Protein AF-A0A8H3ZVQ1-F1 (afdb_monomer_lite)

InterPro domains:
  IPR001763 Rhodanese-like domain [PF00581] (23-131)
  IPR001763 Rhodanese-like domain [PS50206] (26-137)
  IPR001763 Rhodanese-like domain [SM00450] (16-135)
  IPR036873 Rhodanese-like domain superfamily [G3DSA:3.40.250.10] (2-139)
  IPR036873 Rhodanese-like domain superfamily [SSF52821] (5-133)

Foldseek 3Di:
DDDLVNAAADELVVVVVLCVVCVPPPDRLEAEEEQDDPVPPPDDDPRHDYQHLVCNVVCLVVVLVVNQLRQEYEFFYQQQPPSRSVSLVVNVVVLVVVVVVCDDDDDDPCPSRPHDHRYYYYHRGVNSNCVPPVVVVVVVVPPDPPVVVVVVVVVVVVVVVVVVVVVVVVVVVCVVVPDDDDDPPPPPPVVVVVVVCCVVCVVVVVVVD

Organism: NCBI:txid702518

Structure (mmCIF, N/CA/C/O backbone):
data_AF-A0A8H3ZVQ1-F1
#
_entry.id   AF-A0A8H3ZVQ1-F1
#
loop_
_atom_site.group_PDB
_atom_site.id
_atom_site.type_symbol
_atom_site.label_atom_id
_atom_site.label_alt_id
_atom_site.label_comp_id
_atom_site.label_asym_id
_atom_site.label_entity_id
_atom_site.label_seq_id
_atom_site.pdbx_PDB_ins_code
_atom_site.Cartn_x
_atom_site.Cartn_y
_atom_site.Cartn_z
_atom_site.occupancy
_atom_site.B_iso_or_equiv
_atom_site.auth_seq_id
_atom_site.auth_comp_id
_atom_site.auth_asym_id
_atom_site.auth_atom_id
_atom_site.pdbx_PDB_model_num
ATOM 1 N N . MET A 1 1 ? -6.147 14.513 14.895 1.00 61.19 1 MET A N 1
ATOM 2 C CA . MET A 1 1 ? -6.846 14.006 13.692 1.00 61.19 1 MET A CA 1
ATOM 3 C C . MET A 1 1 ? -5.808 13.813 12.597 1.00 61.19 1 MET A C 1
ATOM 5 O O . MET A 1 1 ? -5.044 14.743 12.367 1.00 61.19 1 MET A O 1
ATOM 9 N N . ALA A 1 2 ? -5.706 12.627 11.991 1.00 73.56 2 ALA A N 1
ATOM 10 C CA . ALA A 1 2 ? -4.685 12.358 10.973 1.00 73.56 2 ALA A CA 1
ATOM 11 C C . ALA A 1 2 ? -4.883 13.249 9.730 1.00 73.56 2 ALA A C 1
ATOM 13 O O . ALA A 1 2 ? -5.996 13.363 9.204 1.00 73.56 2 ALA A O 1
ATOM 14 N N . THR A 1 3 ? -3.804 13.877 9.265 1.00 81.94 3 THR A N 1
ATOM 15 C CA . THR A 1 3 ? -3.742 14.681 8.034 1.00 81.94 3 THR A CA 1
ATOM 16 C C . THR A 1 3 ? -2.730 14.080 7.057 1.00 81.94 3 THR A C 1
ATOM 18 O O . THR A 1 3 ? -1.898 13.257 7.443 1.00 81.94 3 THR A O 1
ATOM 21 N N . ILE A 1 4 ? -2.779 14.487 5.782 1.00 79.62 4 ILE A N 1
ATOM 22 C CA . ILE A 1 4 ? -1.901 13.932 4.732 1.00 79.62 4 ILE A CA 1
ATOM 23 C C . ILE A 1 4 ? -0.421 14.103 5.108 1.00 79.62 4 ILE A C 1
ATOM 25 O O . ILE A 1 4 ? 0.366 13.184 4.906 1.00 79.62 4 ILE A O 1
ATOM 29 N N . GLY A 1 5 ? -0.056 15.242 5.707 1.00 79.88 5 GLY A N 1
ATOM 30 C CA . GLY A 1 5 ? 1.321 15.532 6.120 1.00 79.88 5 GLY A CA 1
ATOM 31 C C . GLY A 1 5 ? 1.813 14.718 7.321 1.00 79.88 5 GLY A C 1
ATOM 32 O O . GLY A 1 5 ? 3.015 14.584 7.505 1.00 79.88 5 GLY A O 1
ATOM 33 N N . THR A 1 6 ? 0.906 14.152 8.121 1.00 86.19 6 THR A N 1
ATOM 34 C CA . THR A 1 6 ? 1.260 13.317 9.286 1.00 86.19 6 THR A CA 1
ATOM 35 C C . THR A 1 6 ? 1.356 11.825 8.968 1.00 86.19 6 THR A C 1
ATOM 37 O O . THR A 1 6 ? 1.743 11.042 9.832 1.00 86.19 6 THR A O 1
ATOM 40 N N . LEU A 1 7 ? 0.978 11.409 7.754 1.00 89.25 7 LEU A N 1
ATOM 41 C CA . LEU A 1 7 ? 1.033 10.004 7.363 1.00 89.25 7 LEU A CA 1
ATOM 42 C C . LEU A 1 7 ? 2.480 9.522 7.262 1.00 89.25 7 LEU A C 1
ATOM 44 O O . LEU A 1 7 ? 3.308 10.130 6.582 1.00 89.25 7 LEU A O 1
ATOM 48 N N . GLN A 1 8 ? 2.763 8.383 7.889 1.00 93.56 8 GLN A N 1
ATOM 49 C CA . GLN A 1 8 ? 4.078 7.767 7.800 1.00 93.56 8 GLN A CA 1
ATOM 50 C C . GLN A 1 8 ? 4.302 7.216 6.390 1.00 93.56 8 GLN A C 1
ATOM 52 O O . GLN A 1 8 ? 3.444 6.534 5.824 1.00 93.56 8 GLN A O 1
ATOM 57 N N . ARG A 1 9 ? 5.470 7.505 5.815 1.00 94.62 9 ARG A N 1
ATOM 58 C CA . ARG A 1 9 ? 5.879 6.989 4.504 1.00 94.62 9 ARG A CA 1
ATOM 59 C C . ARG A 1 9 ? 6.951 5.919 4.666 1.00 94.62 9 ARG A C 1
ATOM 61 O O . ARG A 1 9 ? 7.742 5.961 5.607 1.00 94.62 9 ARG A O 1
ATOM 68 N N . ILE A 1 10 ? 6.973 4.962 3.748 1.00 95.50 10 ILE A N 1
ATOM 69 C CA . ILE A 1 10 ? 7.944 3.865 3.717 1.00 95.50 10 ILE A CA 1
ATOM 70 C C . ILE A 1 10 ? 8.620 3.796 2.348 1.00 95.50 10 ILE A C 1
ATOM 72 O O . ILE A 1 10 ? 7.971 4.009 1.327 1.00 95.50 10 ILE A O 1
ATOM 76 N N . THR A 1 11 ? 9.920 3.508 2.317 1.00 95.50 11 THR A N 1
ATOM 77 C CA . THR A 1 11 ? 10.673 3.332 1.069 1.00 95.50 11 THR A CA 1
ATOM 78 C C . THR A 1 11 ? 10.453 1.942 0.472 1.00 95.50 11 THR A C 1
ATOM 80 O O . THR A 1 11 ? 10.115 0.990 1.183 1.00 95.50 11 THR A O 1
ATOM 83 N N . ALA A 1 12 ? 10.681 1.813 -0.838 1.00 93.81 12 ALA A N 1
ATOM 84 C CA . ALA A 1 12 ? 10.594 0.532 -1.538 1.00 93.81 12 ALA A CA 1
ATOM 85 C C . ALA A 1 12 ? 11.542 -0.521 -0.935 1.00 93.81 12 ALA A C 1
ATOM 87 O O . ALA A 1 12 ? 11.127 -1.660 -0.731 1.00 93.81 12 ALA A O 1
ATOM 88 N N . ASP A 1 13 ? 12.760 -0.120 -0.551 1.00 92.88 13 ASP A N 1
ATOM 89 C CA . ASP A 1 13 ? 13.748 -1.022 0.049 1.00 92.88 13 ASP A CA 1
ATOM 90 C C . ASP A 1 13 ? 13.243 -1.649 1.344 1.00 92.88 13 ASP A C 1
ATOM 92 O O . ASP A 1 13 ? 13.241 -2.871 1.497 1.00 92.88 13 ASP A O 1
ATOM 96 N N . LYS A 1 14 ? 12.725 -0.818 2.256 1.00 94.25 14 LYS A N 1
ATOM 97 C CA . LYS A 1 14 ? 12.205 -1.282 3.544 1.00 94.25 14 LYS A CA 1
ATOM 98 C C . LYS A 1 14 ? 10.987 -2.191 3.365 1.00 94.25 14 LYS A C 1
ATOM 100 O O . LYS A 1 14 ? 10.885 -3.199 4.062 1.00 94.25 14 LYS A O 1
ATOM 105 N N . LEU A 1 15 ? 10.099 -1.867 2.420 1.00 94.19 15 LEU A N 1
ATOM 106 C CA . LEU A 1 15 ? 8.960 -2.724 2.084 1.00 94.19 15 LEU A CA 1
ATOM 107 C C . LEU A 1 15 ? 9.424 -4.084 1.540 1.00 94.19 15 LEU A C 1
ATOM 109 O O . LEU A 1 15 ? 8.886 -5.111 1.944 1.00 94.19 15 LEU A O 1
ATOM 113 N N . SER A 1 16 ? 10.436 -4.116 0.671 1.00 93.44 16 SER A N 1
ATOM 114 C CA . SER A 1 16 ? 10.955 -5.374 0.122 1.00 93.44 16 SER A CA 1
ATOM 115 C C . SER A 1 16 ? 11.497 -6.299 1.211 1.00 93.44 16 SER A C 1
ATOM 117 O O . SER A 1 16 ? 11.161 -7.481 1.226 1.00 93.44 16 SER A O 1
ATOM 119 N N . THR A 1 17 ? 12.248 -5.758 2.174 1.00 93.00 17 THR A N 1
ATOM 120 C CA . THR A 1 17 ? 12.806 -6.524 3.292 1.00 93.00 17 THR A CA 1
ATOM 121 C C . THR A 1 17 ? 11.697 -7.137 4.140 1.00 93.00 17 THR A C 1
ATOM 123 O O . THR A 1 17 ? 11.783 -8.307 4.506 1.00 93.00 17 THR A O 1
ATOM 126 N N . MET A 1 18 ? 10.628 -6.379 4.405 1.00 92.12 18 MET A N 1
ATOM 127 C CA . MET A 1 18 ? 9.454 -6.875 5.131 1.00 92.12 18 MET A CA 1
ATOM 128 C C . MET A 1 18 ? 8.746 -8.003 4.372 1.00 92.12 18 MET A C 1
ATOM 130 O O . MET A 1 18 ? 8.450 -9.044 4.952 1.00 92.12 18 MET A O 1
ATOM 134 N N . LEU A 1 19 ? 8.515 -7.825 3.068 1.00 91.81 19 LEU A N 1
ATOM 135 C CA . LEU A 1 19 ? 7.857 -8.837 2.239 1.00 91.81 19 LEU A CA 1
ATOM 136 C C . LEU A 1 19 ? 8.694 -10.113 2.109 1.00 91.81 19 LEU A C 1
ATOM 138 O O . LEU A 1 19 ? 8.137 -11.206 2.132 1.00 91.81 19 LEU A O 1
ATOM 142 N N . LEU A 1 20 ? 10.018 -9.991 1.994 1.00 90.69 20 LEU A N 1
ATOM 143 C CA . LEU A 1 20 ? 10.929 -11.135 1.929 1.00 90.69 20 LEU A CA 1
ATOM 144 C C . LEU A 1 20 ? 10.990 -11.894 3.258 1.00 90.69 20 LEU A C 1
ATOM 146 O O . LEU A 1 20 ? 10.982 -13.123 3.244 1.00 90.69 20 LEU A O 1
ATOM 150 N N . ALA A 1 21 ? 10.999 -11.184 4.389 1.00 89.88 21 ALA A N 1
ATOM 151 C CA . ALA A 1 21 ? 10.998 -11.799 5.715 1.00 89.88 21 ALA A CA 1
ATOM 152 C C . ALA A 1 21 ? 9.732 -12.633 5.970 1.00 89.88 21 ALA A C 1
ATOM 154 O O . ALA A 1 21 ? 9.802 -13.699 6.578 1.00 89.88 21 ALA A O 1
ATOM 155 N N . GLU A 1 22 ? 8.582 -12.181 5.467 1.00 88.25 22 GLU A N 1
ATOM 156 C CA . GLU A 1 22 ? 7.293 -12.856 5.657 1.00 88.25 22 GLU A CA 1
ATOM 157 C C . GLU A 1 22 ? 6.872 -13.734 4.469 1.00 88.25 22 GLU A C 1
ATOM 159 O O . GLU A 1 22 ? 5.790 -14.316 4.481 1.00 88.25 22 GLU A O 1
ATOM 164 N N . GLN A 1 23 ? 7.722 -13.889 3.450 1.00 84.62 23 GLN A N 1
ATOM 165 C CA . GLN A 1 23 ? 7.376 -14.605 2.217 1.00 84.62 23 GLN A CA 1
ATOM 166 C C . GLN A 1 23 ? 7.026 -16.085 2.451 1.00 84.62 23 GLN A C 1
ATOM 168 O O . GLN A 1 23 ? 6.266 -16.654 1.664 1.00 84.62 23 GLN A O 1
ATOM 173 N N . ALA A 1 24 ? 7.590 -16.696 3.497 1.00 83.56 24 ALA A N 1
ATOM 174 C CA . ALA A 1 24 ? 7.350 -18.087 3.888 1.00 83.56 24 ALA A CA 1
ATOM 175 C C . ALA A 1 24 ? 6.274 -18.243 4.980 1.00 83.56 24 ALA A C 1
ATOM 177 O O . ALA A 1 24 ? 5.924 -19.367 5.337 1.00 83.56 24 ALA A O 1
ATOM 178 N N . ALA A 1 25 ? 5.754 -17.142 5.531 1.00 84.81 25 ALA A N 1
ATOM 179 C CA . ALA A 1 25 ? 4.740 -17.195 6.574 1.00 84.81 25 ALA A CA 1
ATOM 180 C C . ALA A 1 25 ? 3.370 -17.545 5.975 1.00 84.81 25 ALA A C 1
ATOM 182 O O . ALA A 1 25 ? 2.948 -16.958 4.982 1.00 84.81 25 ALA A O 1
ATOM 183 N N . ALA A 1 26 ? 2.644 -18.469 6.613 1.00 80.19 26 ALA A N 1
ATOM 184 C CA . ALA A 1 26 ? 1.287 -18.829 6.192 1.00 80.19 26 ALA A CA 1
ATOM 185 C C . ALA A 1 26 ? 0.305 -17.649 6.325 1.00 80.19 26 ALA A C 1
ATOM 187 O O . ALA A 1 26 ? -0.568 -17.466 5.483 1.00 80.19 26 ALA A O 1
ATOM 188 N N . ASN A 1 27 ? 0.488 -16.824 7.362 1.00 82.69 27 ASN A N 1
ATOM 189 C CA . ASN A 1 27 ? -0.304 -15.626 7.625 1.00 82.69 27 ASN A CA 1
ATOM 190 C C . ASN A 1 27 ? 0.636 -14.420 7.773 1.00 82.69 27 ASN A C 1
ATOM 192 O O . ASN A 1 27 ? 1.130 -14.183 8.877 1.00 82.69 27 ASN A O 1
ATOM 196 N N . PRO A 1 28 ? 0.909 -13.658 6.696 1.00 87.25 28 PRO A N 1
ATOM 197 C CA . PRO A 1 28 ? 1.778 -12.490 6.782 1.00 87.25 28 PRO A CA 1
ATOM 198 C C . PRO A 1 28 ? 1.130 -11.419 7.662 1.00 87.25 28 PRO A C 1
ATOM 200 O O . PRO A 1 28 ? -0.084 -11.1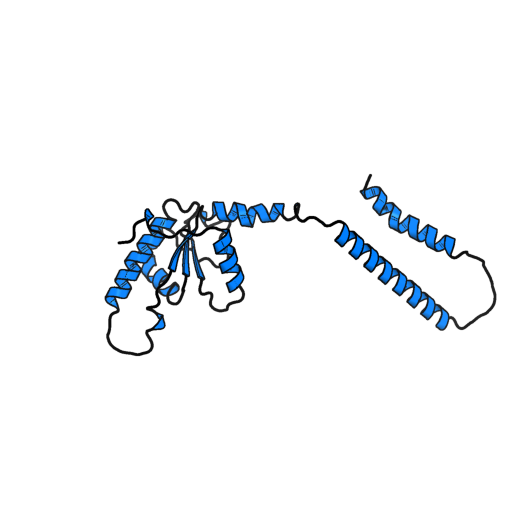89 7.586 1.00 87.25 28 PRO A O 1
ATOM 203 N N . SER A 1 29 ? 1.932 -10.773 8.501 1.00 91.06 29 SER A N 1
ATOM 204 C CA . SER A 1 29 ? 1.497 -9.671 9.360 1.00 91.06 29 SER A CA 1
ATOM 205 C C . SER A 1 29 ? 1.435 -8.348 8.591 1.00 91.06 29 SER A C 1
ATOM 207 O O . SER A 1 29 ? 0.697 -7.437 8.981 1.00 91.06 29 SER A O 1
ATOM 209 N N . VAL A 1 30 ? 2.154 -8.277 7.469 1.00 93.31 30 VAL A N 1
ATOM 210 C CA . VAL A 1 30 ? 2.210 -7.149 6.544 1.00 93.31 30 VAL A CA 1
ATOM 211 C C . VAL A 1 30 ? 1.198 -7.333 5.411 1.00 93.31 30 VAL A C 1
ATOM 213 O O . VAL A 1 30 ? 1.138 -8.377 4.760 1.00 93.31 30 VAL A O 1
ATOM 216 N N . ALA A 1 31 ? 0.407 -6.296 5.145 1.00 94.88 31 ALA A N 1
ATOM 217 C CA . ALA A 1 31 ? -0.527 -6.235 4.028 1.00 94.88 31 ALA A CA 1
ATOM 218 C C . ALA A 1 31 ? -0.256 -5.002 3.161 1.00 94.88 31 ALA A C 1
ATOM 220 O O . ALA A 1 31 ? -0.105 -3.890 3.665 1.00 94.88 31 ALA A O 1
ATOM 221 N N . VAL A 1 32 ? -0.227 -5.198 1.844 1.00 96.19 32 VAL A N 1
ATOM 222 C CA . VAL A 1 32 ? -0.052 -4.123 0.861 1.00 96.19 32 VAL A CA 1
ATOM 223 C C . VAL A 1 32 ? -1.371 -3.908 0.130 1.00 96.19 32 VAL A C 1
ATOM 225 O O . VAL A 1 32 ? -1.936 -4.859 -0.407 1.00 96.19 32 VAL A O 1
ATOM 228 N N . VAL A 1 33 ? -1.854 -2.670 0.101 1.00 96.56 33 VAL A N 1
ATOM 229 C CA . VAL A 1 33 ? -3.096 -2.259 -0.556 1.00 96.56 33 VAL A CA 1
ATOM 230 C C . VAL A 1 33 ? -2.761 -1.372 -1.750 1.00 96.56 33 VAL A C 1
ATOM 232 O O . VAL A 1 33 ? -2.216 -0.274 -1.598 1.00 96.56 33 VAL A O 1
ATOM 235 N N . ASP A 1 34 ? -3.103 -1.854 -2.939 1.00 96.56 34 ASP A N 1
ATOM 236 C CA . ASP A 1 34 ? -2.930 -1.141 -4.200 1.00 96.56 34 ASP A CA 1
ATOM 237 C C . ASP A 1 34 ? -4.245 -0.460 -4.581 1.00 96.56 34 ASP A C 1
ATOM 239 O O . ASP A 1 34 ? -5.223 -1.141 -4.882 1.00 96.56 34 ASP A O 1
ATOM 243 N N . VAL A 1 35 ? -4.280 0.874 -4.572 1.00 96.19 35 VAL A N 1
ATOM 244 C CA . VAL A 1 35 ? -5.499 1.643 -4.883 1.00 96.19 35 VAL A CA 1
ATOM 245 C C . VAL A 1 35 ? -5.576 2.144 -6.324 1.00 96.19 35 VAL A C 1
ATOM 247 O O . VAL A 1 35 ? -6.305 3.092 -6.627 1.00 96.19 35 VAL A O 1
ATOM 250 N N . ARG A 1 36 ? -4.786 1.549 -7.221 1.00 95.31 36 ARG A N 1
ATOM 251 C CA . ARG A 1 36 ? -4.877 1.796 -8.663 1.00 95.31 36 ARG A CA 1
ATOM 252 C C . ARG A 1 36 ? -6.160 1.217 -9.249 1.00 95.31 36 ARG A C 1
ATOM 254 O O . ARG A 1 36 ? -6.691 0.222 -8.760 1.00 95.31 36 ARG A O 1
ATOM 261 N N . ASP A 1 37 ? -6.629 1.872 -10.301 1.00 92.38 37 ASP A N 1
ATOM 262 C CA . ASP A 1 37 ? -7.830 1.499 -11.036 1.00 92.38 37 ASP A CA 1
ATOM 263 C C . ASP A 1 37 ? -7.400 0.670 -12.258 1.00 92.38 37 ASP A C 1
ATOM 265 O O . ASP A 1 37 ? -6.825 -0.408 -12.107 1.00 92.38 37 ASP A O 1
ATOM 269 N N . ASP A 1 38 ? -7.598 1.190 -13.469 1.00 91.06 38 ASP A N 1
ATOM 270 C CA . ASP A 1 38 ? -7.221 0.518 -14.720 1.00 91.06 38 ASP A CA 1
ATOM 271 C C . ASP A 1 38 ? -5.688 0.368 -14.851 1.00 91.06 38 ASP A C 1
ATOM 273 O O . ASP A 1 38 ? -5.185 -0.564 -15.478 1.00 91.06 38 ASP A O 1
ATOM 277 N N . ASP A 1 39 ? -4.936 1.241 -14.169 1.00 88.50 39 ASP A N 1
ATOM 278 C CA . ASP A 1 39 ? -3.473 1.253 -14.100 1.00 88.50 39 ASP A CA 1
ATOM 279 C C . ASP A 1 39 ? -2.872 0.141 -13.224 1.00 88.50 39 ASP A C 1
ATOM 281 O O . ASP A 1 39 ? -1.656 0.094 -13.043 1.00 88.50 39 ASP A O 1
ATOM 285 N N . TYR A 1 40 ? -3.693 -0.756 -12.674 1.00 91.06 40 TYR A N 1
ATOM 286 C CA . TYR A 1 40 ? -3.249 -1.975 -11.992 1.00 91.06 40 TYR A CA 1
ATOM 287 C C . TYR A 1 40 ? -2.768 -3.069 -12.961 1.00 91.06 40 TYR A C 1
ATOM 289 O O . TYR A 1 40 ? -1.906 -3.888 -12.622 1.00 91.06 40 TYR A O 1
ATOM 297 N N . ILE A 1 41 ? -3.323 -3.093 -14.175 1.00 89.19 41 ILE A N 1
ATOM 298 C CA . ILE A 1 41 ? -2.975 -4.072 -15.208 1.00 89.19 41 ILE A CA 1
ATOM 299 C C . ILE A 1 41 ? -1.563 -3.764 -15.731 1.00 89.19 41 ILE A C 1
ATOM 301 O O . ILE A 1 41 ? -1.208 -2.612 -15.957 1.00 89.19 41 ILE A O 1
ATOM 305 N N . GLY A 1 42 ? -0.743 -4.802 -15.922 1.00 86.69 42 GLY A N 1
ATOM 306 C CA . GLY A 1 42 ? 0.646 -4.663 -16.391 1.00 86.69 42 GLY A CA 1
ATOM 307 C C . GLY A 1 42 ? 1.710 -4.808 -15.300 1.00 86.69 42 GLY A C 1
ATOM 308 O O . GLY A 1 42 ? 2.902 -4.785 -15.591 1.00 86.69 42 GLY A O 1
ATOM 309 N N . GLY A 1 43 ? 1.300 -5.016 -14.049 1.00 89.88 43 GLY A N 1
ATOM 310 C CA . GLY A 1 43 ? 2.199 -5.397 -12.965 1.00 89.88 43 GLY A CA 1
ATOM 311 C C . GLY A 1 43 ? 1.750 -4.840 -11.624 1.00 89.88 43 GLY A C 1
ATOM 312 O O . GLY A 1 43 ? 1.205 -3.739 -11.530 1.00 89.88 43 GLY A O 1
ATOM 313 N N . HIS A 1 44 ? 2.012 -5.598 -10.567 1.00 93.25 44 HIS A N 1
ATOM 314 C CA . HIS A 1 44 ? 1.697 -5.212 -9.198 1.00 93.25 44 HIS A CA 1
ATOM 315 C C . HIS A 1 44 ? 2.658 -5.876 -8.210 1.00 93.25 44 HIS A C 1
ATOM 317 O O . HIS A 1 44 ? 3.397 -6.802 -8.553 1.00 93.25 44 HIS A O 1
ATOM 323 N N . ILE A 1 45 ? 2.666 -5.374 -6.977 1.00 93.25 45 ILE A N 1
ATOM 324 C CA . ILE A 1 45 ? 3.461 -5.950 -5.892 1.00 93.25 45 ILE A CA 1
ATOM 325 C C . ILE A 1 45 ? 2.870 -7.319 -5.537 1.00 93.25 45 ILE A C 1
ATOM 327 O O . ILE A 1 45 ? 1.660 -7.465 -5.377 1.00 93.25 45 ILE A O 1
ATOM 331 N N . LYS A 1 46 ? 3.722 -8.340 -5.431 1.00 90.44 46 LYS A N 1
ATOM 332 C CA . LYS A 1 46 ? 3.283 -9.715 -5.171 1.00 90.44 46 LYS A CA 1
ATOM 333 C C . LYS A 1 46 ? 2.504 -9.795 -3.853 1.00 90.44 46 LYS A C 1
ATOM 335 O O . LYS A 1 46 ? 2.995 -9.352 -2.820 1.00 90.44 46 LYS A O 1
ATOM 340 N N . GLY A 1 47 ? 1.317 -10.401 -3.897 1.00 89.19 47 GLY A N 1
ATOM 341 C CA . GLY A 1 47 ? 0.466 -10.581 -2.717 1.00 89.19 47 GLY A CA 1
ATOM 342 C C . GLY A 1 47 ? -0.259 -9.315 -2.253 1.00 89.19 47 GLY A C 1
ATOM 343 O O . GLY A 1 47 ? -0.791 -9.308 -1.145 1.00 89.19 47 GLY A O 1
ATOM 344 N N . CYS A 1 48 ? -0.289 -8.249 -3.063 1.00 93.62 48 CYS A N 1
ATOM 345 C CA . CYS A 1 48 ? -1.080 -7.068 -2.739 1.00 93.62 48 CYS A CA 1
ATOM 346 C C . CYS A 1 48 ? -2.587 -7.322 -2.896 1.00 93.62 48 CYS A C 1
ATOM 348 O O . CYS A 1 48 ? -3.035 -8.148 -3.693 1.00 93.62 48 CYS A O 1
ATOM 350 N N . ILE A 1 49 ? -3.375 -6.569 -2.135 1.00 94.62 49 ILE A N 1
ATOM 351 C CA . ILE A 1 49 ? -4.826 -6.494 -2.262 1.00 94.62 49 ILE A CA 1
ATOM 352 C C . ILE A 1 49 ? -5.130 -5.303 -3.167 1.00 94.62 49 ILE A C 1
ATOM 354 O O . ILE A 1 49 ? -4.815 -4.166 -2.816 1.00 94.62 49 ILE A O 1
ATOM 358 N N . ASN A 1 50 ? -5.737 -5.550 -4.326 1.00 95.25 50 ASN A N 1
ATOM 359 C CA . ASN A 1 50 ? -6.203 -4.472 -5.192 1.00 95.25 50 ASN A CA 1
ATOM 360 C C . ASN A 1 50 ? -7.530 -3.902 -4.670 1.00 95.25 50 ASN A C 1
ATOM 362 O O . ASN A 1 50 ? -8.473 -4.651 -4.411 1.00 95.25 50 ASN A O 1
ATOM 366 N N . MET A 1 51 ? -7.575 -2.580 -4.513 1.00 95.06 51 MET A N 1
ATOM 367 C CA . MET A 1 51 ? -8.708 -1.838 -3.978 1.00 95.06 51 MET A CA 1
ATOM 368 C C . MET A 1 51 ? -8.905 -0.509 -4.727 1.00 95.06 51 MET A C 1
ATOM 370 O O . MET A 1 51 ? -8.480 0.539 -4.236 1.00 95.06 51 MET A O 1
ATOM 374 N N . PRO A 1 52 ? -9.531 -0.528 -5.918 1.00 94.31 52 PRO A N 1
ATOM 375 C CA . PRO A 1 52 ? -9.568 0.617 -6.824 1.00 94.31 52 PRO A CA 1
ATOM 376 C C . PRO A 1 52 ? -10.145 1.870 -6.173 1.00 94.31 52 PRO A C 1
ATOM 378 O O . PRO A 1 52 ? -11.155 1.812 -5.470 1.00 94.31 52 PRO A O 1
ATOM 381 N N . SER A 1 53 ? -9.530 3.023 -6.435 1.00 91.69 53 SER A N 1
ATOM 382 C CA . SER A 1 53 ? -9.929 4.289 -5.818 1.00 91.69 53 SER A CA 1
ATOM 383 C C . SER A 1 53 ? -11.383 4.678 -6.112 1.00 91.69 53 SER A C 1
ATOM 385 O O . SER A 1 53 ? -12.043 5.237 -5.235 1.00 91.69 53 SER A O 1
ATOM 387 N N . ARG A 1 54 ? -11.911 4.322 -7.296 1.00 92.25 54 ARG A N 1
ATOM 388 C CA . ARG A 1 54 ? -13.305 4.601 -7.698 1.00 92.25 54 ARG A CA 1
ATOM 389 C C . ARG A 1 54 ? -14.348 3.893 -6.828 1.00 92.25 54 ARG A C 1
ATOM 391 O O . ARG A 1 54 ? -15.425 4.434 -6.613 1.00 92.25 54 ARG A O 1
ATOM 398 N N . SER A 1 55 ? -14.043 2.694 -6.338 1.00 92.25 55 SER A N 1
ATOM 399 C CA . SER A 1 55 ? -14.954 1.861 -5.537 1.00 92.25 55 SER A CA 1
ATOM 400 C C . SER A 1 55 ? -14.511 1.715 -4.079 1.00 92.25 55 SER A C 1
ATOM 402 O O . SER A 1 55 ? -15.187 1.054 -3.290 1.00 92.25 55 SER A O 1
ATOM 404 N N . LEU A 1 56 ? -13.404 2.360 -3.702 1.00 92.56 56 LEU A N 1
ATOM 405 C CA . LEU A 1 56 ? -12.804 2.282 -2.375 1.00 92.56 56 LEU A CA 1
ATOM 406 C C . LEU A 1 56 ? -13.793 2.642 -1.261 1.00 92.56 56 LEU A C 1
ATOM 408 O O . LEU A 1 56 ? -13.794 1.985 -0.230 1.00 92.56 56 LEU A O 1
ATOM 412 N N . GLU A 1 57 ? -14.637 3.651 -1.475 1.00 90.38 57 GLU A N 1
ATOM 413 C CA . GLU A 1 57 ? -15.606 4.121 -0.478 1.00 90.38 57 GLU A CA 1
ATOM 414 C C . GLU A 1 57 ? -16.666 3.065 -0.154 1.00 90.38 57 GLU A C 1
ATOM 416 O O . GLU A 1 57 ? -16.841 2.690 0.999 1.00 90.38 57 GLU A O 1
ATOM 421 N N . ALA A 1 58 ? -17.309 2.503 -1.179 1.00 91.94 58 ALA A N 1
ATOM 422 C CA . ALA A 1 58 ? -18.324 1.469 -0.989 1.00 91.94 58 ALA A CA 1
ATOM 423 C C . ALA A 1 58 ? -17.744 0.182 -0.382 1.00 91.94 58 ALA A C 1
ATOM 425 O O . ALA A 1 58 ? -18.435 -0.571 0.303 1.00 91.94 58 ALA A O 1
ATOM 426 N N . MET A 1 59 ? -16.470 -0.092 -0.650 1.00 91.81 59 MET A N 1
ATOM 427 C CA . MET A 1 59 ? -15.839 -1.341 -0.263 1.00 91.81 59 MET A CA 1
ATOM 428 C C . MET A 1 59 ? -14.936 -1.231 0.978 1.00 91.81 59 MET A C 1
ATOM 430 O O . MET A 1 59 ? -14.385 -2.245 1.417 1.00 91.81 59 MET A O 1
ATOM 434 N N . MET A 1 60 ? -14.798 -0.049 1.582 1.00 92.56 60 MET A N 1
ATOM 435 C CA . MET A 1 60 ? -13.963 0.155 2.768 1.00 92.56 60 MET A CA 1
ATOM 436 C C . MET A 1 60 ? -14.342 -0.755 3.951 1.00 92.56 60 MET A C 1
ATOM 438 O O . MET A 1 60 ? -13.429 -1.333 4.549 1.00 92.56 60 MET A O 1
ATOM 442 N N . PRO A 1 61 ? -15.632 -1.031 4.245 1.00 92.00 61 PRO A N 1
ATOM 443 C CA . PRO A 1 61 ? -15.990 -1.985 5.299 1.00 92.00 61 PRO A CA 1
ATOM 444 C C . PRO A 1 61 ? -15.434 -3.393 5.042 1.00 92.00 61 PRO A C 1
ATOM 446 O O . PRO A 1 61 ? -15.026 -4.099 5.965 1.00 92.00 61 PRO A O 1
ATOM 449 N N . THR A 1 62 ? -15.366 -3.803 3.772 1.00 92.69 62 THR A N 1
ATOM 450 C CA . THR A 1 62 ? -14.763 -5.083 3.374 1.00 92.69 62 THR A CA 1
ATOM 451 C C . THR A 1 62 ? -13.248 -5.049 3.541 1.00 92.69 62 THR A C 1
ATOM 453 O O . THR A 1 62 ? -12.660 -6.033 3.991 1.00 92.69 62 THR A O 1
ATOM 456 N N . LEU A 1 63 ? -12.611 -3.921 3.212 1.00 93.19 63 LEU A N 1
ATOM 457 C CA . LEU A 1 63 ? -11.174 -3.737 3.394 1.00 93.19 63 LEU A CA 1
ATOM 458 C C . LEU A 1 63 ? -10.785 -3.837 4.875 1.00 93.19 63 LEU A C 1
ATOM 460 O O . LEU A 1 63 ? -9.860 -4.576 5.198 1.00 93.19 63 LEU A O 1
ATOM 464 N N . ILE A 1 64 ? -11.524 -3.178 5.771 1.00 92.69 64 ILE A N 1
ATOM 465 C CA . ILE A 1 64 ? -11.290 -3.227 7.224 1.00 92.69 64 ILE A CA 1
ATOM 466 C C . ILE A 1 64 ? -11.353 -4.668 7.739 1.00 92.69 64 ILE A C 1
ATOM 468 O O . ILE A 1 64 ? -10.436 -5.109 8.423 1.00 92.69 64 ILE A O 1
ATOM 472 N N . ARG A 1 65 ? -12.374 -5.437 7.341 1.00 90.56 65 ARG A N 1
ATOM 473 C CA . ARG A 1 65 ? -12.508 -6.853 7.731 1.00 90.56 65 ARG A CA 1
ATOM 474 C C . ARG A 1 65 ? -11.377 -7.733 7.200 1.00 90.56 65 ARG A C 1
ATOM 476 O O . ARG A 1 65 ? -10.927 -8.637 7.887 1.00 90.56 65 ARG A O 1
ATOM 483 N N . ARG A 1 66 ? -10.903 -7.489 5.975 1.00 91.19 66 ARG A N 1
ATOM 484 C CA . ARG A 1 66 ? -9.777 -8.246 5.392 1.00 91.19 66 ARG A CA 1
ATOM 485 C C . ARG A 1 66 ? -8.441 -7.924 6.052 1.00 91.19 66 ARG A C 1
ATOM 487 O O . ARG A 1 66 ? -7.549 -8.768 6.066 1.00 91.19 66 ARG A O 1
ATOM 494 N N . LEU A 1 67 ? -8.291 -6.694 6.529 1.00 91.44 67 LEU A N 1
ATOM 495 C CA . LEU A 1 67 ? -7.095 -6.230 7.219 1.00 91.44 67 LEU A CA 1
ATOM 496 C C . LEU A 1 67 ? -7.145 -6.510 8.724 1.00 91.44 67 LEU A C 1
ATOM 498 O O . LEU A 1 67 ? -6.151 -6.274 9.405 1.00 91.44 67 LEU A O 1
ATOM 502 N N . GLU A 1 68 ? -8.254 -7.031 9.247 1.00 86.88 68 GLU A N 1
ATOM 503 C CA . GLU A 1 68 ? -8.391 -7.429 10.646 1.00 86.88 68 GLU A CA 1
ATOM 504 C C . GLU A 1 68 ? -7.326 -8.490 10.992 1.00 86.88 68 GLU A C 1
ATOM 506 O O . GLU A 1 68 ? -7.137 -9.472 10.274 1.00 86.88 68 GLU A O 1
ATOM 511 N N . GLY A 1 69 ? -6.544 -8.242 12.048 1.00 85.56 69 GLY A N 1
ATOM 512 C CA . GLY A 1 69 ? -5.424 -9.102 12.459 1.00 85.56 69 GLY A CA 1
ATOM 513 C C . GLY A 1 69 ? -4.081 -8.843 11.759 1.00 85.56 69 GLY A C 1
ATOM 514 O O . GLY A 1 69 ? -3.077 -9.453 12.128 1.00 85.56 69 GLY A O 1
ATOM 515 N N . LYS A 1 70 ? -4.006 -7.926 10.785 1.00 91.19 70 LYS A N 1
ATOM 516 C CA . LYS A 1 70 ? -2.726 -7.484 10.199 1.00 91.19 70 LYS A CA 1
ATOM 517 C C . LYS A 1 70 ? -2.072 -6.435 11.091 1.00 91.19 70 LYS A C 1
ATOM 519 O O . LYS A 1 70 ? -2.749 -5.524 11.557 1.00 91.19 70 LYS A O 1
ATOM 524 N N . LYS A 1 71 ? -0.760 -6.534 11.306 1.00 92.38 71 LYS A N 1
ATOM 525 C CA . LYS A 1 71 ? -0.009 -5.568 12.121 1.00 92.38 71 LYS A CA 1
ATOM 526 C C . LYS A 1 71 ? 0.340 -4.317 11.325 1.00 92.38 71 LYS A C 1
ATOM 528 O O . LYS A 1 71 ? 0.252 -3.208 11.843 1.00 92.38 71 LYS A O 1
ATOM 533 N N . THR A 1 72 ? 0.719 -4.492 10.063 1.00 93.62 72 THR A N 1
ATOM 534 C CA . THR A 1 72 ? 1.206 -3.398 9.223 1.00 93.62 72 THR A CA 1
ATOM 535 C C . THR A 1 72 ? 0.431 -3.347 7.916 1.00 93.62 72 THR A C 1
ATOM 537 O O . THR A 1 72 ? 0.342 -4.343 7.201 1.00 93.62 72 THR A O 1
ATOM 540 N N . VAL A 1 73 ? -0.108 -2.175 7.584 1.00 95.38 73 VAL A N 1
ATOM 541 C CA . VAL A 1 73 ? -0.869 -1.928 6.355 1.00 95.38 73 VAL A CA 1
ATOM 542 C C . VAL A 1 73 ? -0.173 -0.837 5.551 1.00 95.38 73 VAL A C 1
ATOM 544 O O . VAL A 1 73 ? -0.004 0.284 6.025 1.00 95.38 73 VAL A O 1
ATOM 547 N N . ILE A 1 74 ? 0.223 -1.146 4.320 1.00 96.56 74 ILE A N 1
ATOM 548 C CA . ILE A 1 74 ? 0.882 -0.201 3.419 1.00 96.56 74 ILE A CA 1
ATOM 549 C C . ILE A 1 74 ? -0.038 0.115 2.246 1.00 96.56 74 ILE A C 1
ATOM 551 O O . ILE A 1 74 ? -0.382 -0.774 1.476 1.00 96.56 74 ILE A O 1
ATOM 555 N N . PHE A 1 75 ? -0.381 1.386 2.063 1.00 96.88 75 PHE A N 1
ATOM 556 C CA . PHE A 1 75 ? -1.151 1.866 0.918 1.00 96.88 75 PHE A CA 1
ATOM 557 C C . PHE A 1 75 ? -0.235 2.416 -0.173 1.00 96.88 75 PHE A C 1
ATOM 559 O O . PHE A 1 75 ? 0.737 3.123 0.108 1.00 96.88 75 PHE A O 1
ATOM 566 N N . HIS A 1 76 ? -0.569 2.165 -1.435 1.00 96.56 76 HIS A N 1
ATOM 567 C CA . HIS A 1 76 ? 0.118 2.787 -2.562 1.00 96.56 76 HIS A CA 1
ATOM 568 C C . HIS A 1 76 ? -0.805 3.002 -3.760 1.00 96.56 76 HIS A C 1
ATOM 570 O O . HIS A 1 76 ? -1.842 2.360 -3.888 1.00 96.56 76 HIS A O 1
ATOM 576 N N . CYS A 1 77 ? -0.416 3.908 -4.658 1.00 94.75 77 CYS A N 1
ATOM 577 C CA . CYS A 1 77 ? -1.001 3.986 -5.999 1.00 94.75 77 CYS A CA 1
ATOM 578 C C . CYS A 1 77 ? 0.109 3.933 -7.062 1.00 94.75 77 CYS A C 1
ATOM 580 O O . CYS A 1 77 ? 1.148 3.318 -6.821 1.00 94.75 77 CYS A O 1
ATOM 582 N N . ALA A 1 78 ? -0.074 4.571 -8.222 1.00 92.75 78 ALA A N 1
ATOM 583 C CA . ALA A 1 78 ? 0.978 4.673 -9.236 1.00 92.75 78 ALA A CA 1
ATOM 584 C C . ALA A 1 78 ? 2.194 5.472 -8.735 1.00 92.75 78 ALA A C 1
ATOM 586 O O . ALA A 1 78 ? 3.308 4.966 -8.759 1.00 92.75 78 ALA A O 1
ATOM 587 N N . LEU A 1 79 ? 1.963 6.685 -8.217 1.00 91.81 79 LEU A N 1
ATOM 588 C CA . LEU A 1 79 ? 3.012 7.591 -7.713 1.00 91.81 79 LEU A CA 1
ATOM 589 C C . LEU A 1 79 ? 2.883 7.906 -6.211 1.00 91.81 79 LEU A C 1
ATOM 591 O O . LEU A 1 79 ? 3.715 8.606 -5.644 1.00 91.81 79 LEU A O 1
ATOM 595 N N . SER A 1 80 ? 1.811 7.441 -5.562 1.00 91.75 80 SER A N 1
ATOM 596 C CA . SER A 1 80 ? 1.480 7.711 -4.150 1.00 91.75 80 SER A CA 1
ATOM 597 C C . SER A 1 80 ? 1.451 9.198 -3.752 1.00 91.75 80 SER A C 1
ATOM 599 O O . SER A 1 80 ? 1.827 9.561 -2.634 1.00 91.75 80 SER A O 1
ATOM 601 N N . GLN A 1 81 ? 0.975 10.063 -4.657 1.00 88.62 81 GLN A N 1
ATOM 602 C CA . GLN A 1 81 ? 0.862 11.514 -4.428 1.00 88.62 81 GLN A CA 1
ATOM 603 C C . GLN A 1 81 ? -0.531 11.946 -3.942 1.00 88.62 81 GLN A C 1
ATOM 605 O O . G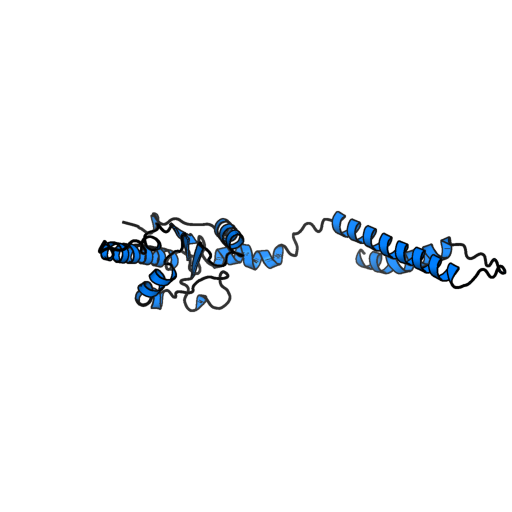LN A 1 81 ? -0.637 12.747 -3.022 1.00 88.62 81 GLN A O 1
ATOM 610 N N . GLN A 1 82 ? -1.601 11.393 -4.527 1.00 90.06 82 GLN A N 1
ATOM 611 C CA . GLN A 1 82 ? -2.987 11.777 -4.209 1.00 90.06 82 GLN A CA 1
ATOM 612 C C . GLN A 1 82 ? -3.837 10.583 -3.756 1.00 90.06 82 GLN A C 1
ATOM 614 O O . GLN A 1 82 ? -4.235 10.515 -2.594 1.00 90.06 82 GLN A O 1
ATOM 619 N N . ARG A 1 83 ? -4.069 9.607 -4.651 1.00 92.94 83 ARG A N 1
ATOM 620 C CA . ARG A 1 83 ? -4.934 8.438 -4.381 1.00 92.94 83 ARG A CA 1
ATOM 621 C C . ARG A 1 83 ? -4.464 7.619 -3.167 1.00 92.94 83 ARG A C 1
ATOM 623 O O . ARG A 1 83 ? -5.270 7.326 -2.294 1.00 92.94 83 ARG A O 1
ATOM 630 N N . GLY A 1 84 ? -3.162 7.326 -3.069 1.00 92.50 84 GLY A N 1
ATOM 631 C CA . GLY A 1 84 ? -2.580 6.551 -1.960 1.00 92.50 84 GLY A CA 1
ATOM 632 C C . GLY A 1 84 ? -2.762 7.203 -0.577 1.00 92.50 84 GLY A C 1
ATOM 633 O O . GLY A 1 84 ? -3.389 6.595 0.289 1.00 92.50 84 GLY A O 1
ATOM 634 N N . PRO A 1 85 ? -2.283 8.446 -0.357 1.00 93.88 85 PRO A N 1
ATOM 635 C CA . PRO A 1 85 ? -2.474 9.138 0.920 1.00 93.88 85 PRO A CA 1
ATOM 636 C C . PRO A 1 85 ? -3.946 9.359 1.289 1.00 93.88 85 PRO A C 1
ATOM 638 O O . PRO A 1 85 ? -4.318 9.220 2.452 1.00 93.88 85 PRO A O 1
ATOM 641 N N . SER A 1 86 ? -4.799 9.668 0.305 1.00 93.38 86 SER A N 1
ATOM 642 C CA . SER A 1 86 ? -6.240 9.835 0.530 1.00 93.38 86 SER A CA 1
ATOM 643 C C . SER A 1 86 ? -6.890 8.533 1.008 1.00 93.38 86 SER A C 1
ATOM 645 O O . SER A 1 86 ? -7.640 8.543 1.984 1.00 93.38 86 SER A O 1
ATOM 647 N N . ALA A 1 87 ? -6.539 7.400 0.391 1.00 94.62 87 ALA A N 1
ATOM 648 C CA . ALA A 1 87 ? -7.017 6.085 0.802 1.00 94.62 87 ALA A CA 1
ATOM 649 C C . ALA A 1 87 ? -6.583 5.719 2.227 1.00 94.62 87 ALA A C 1
ATOM 651 O O . ALA A 1 87 ? -7.419 5.306 3.028 1.00 94.62 87 ALA A O 1
ATOM 652 N N . ALA A 1 88 ? -5.310 5.941 2.569 1.00 94.69 88 ALA A N 1
ATOM 653 C CA . ALA A 1 88 ? -4.792 5.681 3.911 1.00 94.69 88 ALA A CA 1
ATOM 654 C C . ALA A 1 88 ? -5.516 6.513 4.984 1.00 94.69 88 ALA A C 1
ATOM 656 O O . ALA A 1 88 ? -5.876 5.994 6.039 1.00 94.69 88 ALA A O 1
ATOM 657 N N . LEU A 1 89 ? -5.785 7.796 4.713 1.00 93.56 89 LEU A N 1
ATOM 658 C CA . LEU A 1 89 ? -6.550 8.638 5.637 1.00 93.56 89 LEU A CA 1
ATOM 659 C C . LEU A 1 89 ? -7.992 8.175 5.808 1.00 93.56 89 LEU A C 1
ATOM 661 O O . LEU A 1 89 ? -8.499 8.190 6.928 1.00 93.56 89 LEU A O 1
ATOM 665 N N . ARG A 1 90 ? -8.664 7.811 4.711 1.00 92.75 90 ARG A N 1
ATOM 666 C CA . ARG A 1 90 ? -10.037 7.297 4.770 1.00 92.75 90 ARG A CA 1
ATOM 667 C C . ARG A 1 90 ? -10.090 6.016 5.596 1.00 92.75 90 ARG A C 1
ATOM 669 O O . ARG A 1 90 ? -10.887 5.942 6.522 1.00 92.75 90 ARG A O 1
ATOM 676 N N . TYR A 1 91 ? -9.166 5.091 5.341 1.00 93.69 91 TYR A N 1
ATOM 677 C CA . TYR A 1 91 ? -9.033 3.861 6.115 1.00 93.69 91 TYR A CA 1
ATOM 678 C C . TYR A 1 91 ? -8.879 4.133 7.615 1.00 93.69 91 TYR A C 1
ATOM 680 O O . TYR A 1 91 ? -9.609 3.559 8.414 1.00 93.69 91 TYR A O 1
ATOM 688 N N . LEU A 1 92 ? -7.979 5.044 8.003 1.00 92.25 92 LEU A N 1
ATOM 689 C CA . LEU A 1 92 ? -7.791 5.413 9.409 1.00 92.25 92 LEU A CA 1
ATOM 690 C C . LEU A 1 92 ? -9.082 5.954 10.038 1.00 92.25 92 LEU A C 1
ATOM 692 O O . LEU A 1 92 ? -9.461 5.514 11.117 1.00 92.25 92 LEU A O 1
ATOM 696 N N . ARG A 1 93 ? -9.786 6.863 9.352 1.00 91.38 93 ARG A N 1
ATOM 697 C CA . ARG A 1 93 ? -11.034 7.458 9.859 1.00 91.38 93 ARG A CA 1
ATOM 698 C C . ARG A 1 93 ? -12.133 6.423 10.052 1.00 91.38 93 ARG A C 1
ATOM 700 O O . ARG A 1 93 ? -12.775 6.412 11.095 1.00 91.38 93 ARG A O 1
ATOM 707 N N . GLU A 1 94 ? -12.352 5.573 9.057 1.00 91.00 94 GLU A N 1
ATOM 708 C CA . GLU A 1 94 ? -13.410 4.566 9.113 1.00 91.00 94 GLU A CA 1
ATOM 709 C C . GLU A 1 94 ? -13.084 3.460 10.114 1.00 91.00 94 GLU A C 1
ATOM 711 O O . GLU A 1 94 ? -13.951 3.043 10.877 1.00 91.00 94 GLU A O 1
ATOM 716 N N . ARG A 1 95 ? -11.818 3.040 10.200 1.00 90.12 95 ARG A N 1
ATOM 717 C CA . ARG A 1 95 ? -11.364 2.109 11.235 1.00 90.12 95 ARG A CA 1
ATOM 718 C C . ARG A 1 95 ? -11.612 2.679 12.630 1.00 90.12 95 ARG A C 1
ATOM 720 O O . ARG A 1 95 ? -12.159 1.976 13.473 1.00 90.12 95 ARG A O 1
ATOM 727 N N . ASP A 1 96 ? -11.244 3.935 12.875 1.00 88.38 96 ASP A N 1
ATOM 728 C CA . ASP A 1 96 ? -11.439 4.573 14.179 1.00 88.38 96 ASP A CA 1
ATOM 729 C C . ASP A 1 96 ? -12.941 4.686 14.530 1.00 88.38 96 ASP A C 1
ATOM 731 O O . ASP A 1 96 ? -13.318 4.474 15.681 1.00 88.38 96 ASP A O 1
ATOM 735 N N . GLN A 1 97 ? -13.818 4.922 13.542 1.00 88.25 97 GLN A N 1
ATOM 736 C CA . GLN A 1 97 ? -15.279 4.886 13.724 1.00 88.25 97 GLN A CA 1
ATOM 737 C C . GLN A 1 97 ? -15.795 3.484 14.074 1.00 88.25 97 GLN A C 1
ATOM 739 O O . GLN A 1 97 ? -16.580 3.331 15.011 1.00 88.25 97 GLN A O 1
ATOM 744 N N . VAL A 1 98 ? -15.333 2.452 13.361 1.00 86.94 98 VAL A N 1
ATOM 745 C CA . VAL A 1 98 ? -15.702 1.055 13.636 1.00 86.94 98 VAL A CA 1
ATOM 746 C C . VAL A 1 98 ? -15.243 0.644 15.036 1.00 86.94 98 VAL A C 1
ATOM 748 O O . VAL A 1 98 ? -16.016 0.048 15.784 1.00 86.94 98 VAL A O 1
ATOM 751 N N . LEU A 1 99 ? -14.023 1.008 15.434 1.00 82.50 99 LEU A N 1
ATOM 752 C CA . LEU A 1 99 ? -13.499 0.727 16.771 1.00 82.50 99 LEU A CA 1
ATOM 753 C C . LEU A 1 99 ? -14.275 1.471 17.866 1.00 82.50 99 LEU A C 1
ATOM 755 O O . LEU A 1 99 ? -14.570 0.877 18.902 1.00 82.50 99 LEU A O 1
ATOM 759 N N . ALA A 1 100 ? -14.664 2.728 17.630 1.00 83.88 100 ALA A N 1
ATOM 760 C CA . ALA A 1 100 ? -15.497 3.490 18.561 1.00 83.88 100 ALA A CA 1
ATOM 761 C C . ALA A 1 100 ? -16.883 2.851 18.758 1.00 83.88 100 ALA A C 1
ATOM 763 O O . ALA A 1 100 ? -17.414 2.867 19.865 1.00 83.88 100 ALA A O 1
ATOM 764 N N . SER A 1 101 ? -17.445 2.242 17.709 1.00 79.56 101 SER A N 1
ATOM 765 C CA . SER A 1 101 ? -18.737 1.545 17.777 1.00 79.56 101 SER A CA 1
ATOM 766 C C . SER A 1 101 ? -18.691 0.169 18.466 1.00 79.56 101 SER A C 1
ATOM 768 O O . SER A 1 101 ? -19.741 -0.357 18.821 1.00 79.56 101 SER A O 1
ATOM 770 N N . LYS A 1 102 ? -17.497 -0.415 18.670 1.00 75.44 102 LYS A N 1
ATOM 771 C CA . LYS A 1 102 ? -17.297 -1.790 19.178 1.00 75.44 102 LYS A CA 1
ATOM 772 C C . LYS A 1 102 ? -17.070 -1.910 20.705 1.00 75.44 102 LYS A C 1
ATOM 774 O O . LYS A 1 102 ? -16.896 -3.018 21.198 1.00 75.44 102 LYS A O 1
ATOM 779 N N . GLN A 1 103 ? -17.052 -0.829 21.488 1.00 58.84 103 GLN A N 1
ATOM 780 C CA . GLN A 1 103 ? -16.845 -0.897 22.955 1.00 58.84 103 GLN A CA 1
ATOM 781 C C . GLN A 1 103 ? -18.168 -1.094 23.740 1.00 58.84 103 GLN A C 1
ATOM 783 O O . GLN A 1 103 ? -19.141 -0.418 23.422 1.00 58.84 103 GLN A O 1
ATOM 788 N N . PRO A 1 104 ? -18.204 -1.839 24.870 1.00 56.91 104 PRO A N 1
ATOM 789 C CA . PRO A 1 104 ? -17.937 -3.271 25.005 1.00 56.91 104 PRO A CA 1
ATOM 790 C C . PRO A 1 104 ? -19.132 -4.015 25.654 1.00 56.91 104 PRO A C 1
ATOM 792 O O . PRO A 1 104 ? -19.569 -3.674 26.754 1.00 56.91 104 PRO A O 1
ATOM 795 N N . SER A 1 105 ? -19.603 -5.109 25.054 1.00 43.34 105 SER A N 1
ATOM 796 C CA . SER A 1 105 ? -20.465 -6.085 25.739 1.00 43.34 105 SER A CA 1
ATOM 797 C C . SER A 1 105 ? -19.880 -7.492 25.613 1.00 43.34 105 SER A C 1
ATOM 799 O O . SER A 1 105 ? -20.238 -8.243 24.719 1.00 43.34 105 SER A O 1
ATOM 801 N N . GLY A 1 106 ? -18.948 -7.797 26.523 1.00 43.81 106 GLY A N 1
ATOM 802 C CA . GLY A 1 106 ? -18.587 -9.131 27.018 1.00 43.81 106 GLY A CA 1
ATOM 803 C C . GLY A 1 106 ? -18.391 -10.282 26.023 1.00 43.81 106 GLY A C 1
ATOM 804 O O . GLY A 1 106 ? -19.337 -10.987 25.704 1.00 43.81 106 GLY A O 1
ATOM 805 N N . SER A 1 107 ? -17.137 -10.605 25.699 1.00 45.47 107 SER A N 1
ATOM 806 C CA . SER A 1 107 ? -16.544 -11.942 25.903 1.00 45.47 107 SER A CA 1
ATOM 807 C C . SER A 1 107 ? -15.090 -11.964 25.413 1.00 45.47 107 SER A C 1
ATOM 809 O O . SER A 1 107 ? -14.676 -11.239 24.514 1.00 45.47 107 SER A O 1
ATOM 811 N N . SER A 1 108 ? -14.282 -12.763 26.092 1.00 49.41 108 SER A N 1
ATOM 812 C CA . SER A 1 108 ? -12.815 -12.817 26.110 1.00 49.41 108 SER A CA 1
ATOM 813 C C . SER A 1 108 ? -12.117 -13.301 24.824 1.00 49.41 108 SER A C 1
ATOM 815 O O . SER A 1 108 ? -10.933 -13.618 24.868 1.00 49.41 108 SER A O 1
ATOM 817 N N . GLU A 1 109 ? -12.799 -13.327 23.679 1.00 47.12 109 GLU A N 1
ATOM 818 C CA . GLU A 1 109 ? -12.245 -13.820 22.402 1.00 47.12 109 GLU A CA 1
ATOM 819 C C . GLU A 1 109 ? -12.055 -12.707 21.344 1.00 47.12 109 GLU A C 1
ATOM 821 O O . GLU A 1 109 ? -11.271 -12.856 20.410 1.00 47.12 109 GLU A O 1
ATOM 826 N N . GLU A 1 110 ? -12.658 -11.527 21.536 1.00 47.56 110 GLU A N 1
ATOM 827 C CA . GLU A 1 110 ? -12.608 -10.369 20.614 1.00 47.56 110 GLU A CA 1
ATOM 828 C C . GLU A 1 110 ? -11.400 -9.427 20.818 1.00 47.56 110 GLU A C 1
ATOM 830 O O . GLU A 1 110 ? -11.363 -8.287 20.355 1.00 47.56 110 GLU A O 1
ATOM 835 N N . GLN A 1 111 ? -10.361 -9.883 21.517 1.00 41.47 111 GLN A N 1
ATOM 836 C CA . GLN A 1 111 ? -9.177 -9.067 21.829 1.00 41.47 111 GLN A CA 1
ATOM 837 C C . GLN A 1 111 ? -8.116 -9.066 20.710 1.00 41.47 111 GLN A C 1
ATOM 839 O O . GLN A 1 111 ? -7.185 -8.255 20.733 1.00 41.47 111 GLN A O 1
ATOM 844 N N . ALA A 1 112 ? -8.265 -9.920 19.690 1.00 45.28 112 ALA A N 1
ATOM 845 C CA . ALA A 1 112 ? -7.397 -9.921 18.509 1.00 45.28 112 ALA A CA 1
ATOM 846 C C . ALA A 1 112 ? -7.725 -8.790 17.508 1.00 45.28 112 ALA A C 1
ATOM 848 O O . ALA A 1 112 ? -6.836 -8.341 16.785 1.00 45.28 112 ALA A O 1
ATOM 849 N N . SER A 1 113 ? -8.964 -8.278 17.490 1.00 51.84 113 SER A N 1
ATOM 850 C CA . SER A 1 113 ? -9.419 -7.227 16.558 1.00 51.84 113 SER A CA 1
ATOM 851 C C . SER A 1 113 ? -9.089 -5.790 16.986 1.00 51.84 113 SER A C 1
ATOM 853 O O . SER A 1 113 ? -9.325 -4.853 16.226 1.00 51.84 113 SER A O 1
ATOM 855 N N . THR A 1 114 ? -8.530 -5.601 18.184 1.00 56.53 114 THR A N 1
ATOM 856 C CA . THR A 1 114 ? -8.267 -4.275 18.787 1.00 56.53 114 THR A CA 1
ATOM 857 C C . THR A 1 114 ? -6.773 -3.937 18.821 1.00 56.53 114 THR A C 1
ATOM 859 O O . THR A 1 114 ? -6.345 -3.011 19.507 1.00 56.53 114 THR A O 1
ATOM 862 N N . GLN A 1 115 ? -5.940 -4.695 18.105 1.00 64.75 115 GLN A N 1
ATOM 863 C CA . GLN A 1 115 ? -4.505 -4.431 18.080 1.00 64.75 115 GLN A CA 1
ATOM 864 C C . GLN A 1 115 ? -4.203 -3.172 17.251 1.00 64.75 115 GLN A C 1
ATOM 866 O O . GLN A 1 115 ? -4.759 -3.007 16.160 1.00 64.75 115 GLN A O 1
ATOM 871 N N . PRO A 1 116 ? -3.330 -2.271 17.740 1.00 78.25 116 PRO A N 1
ATOM 872 C CA . PRO A 1 116 ? -2.936 -1.089 16.989 1.00 78.25 116 PRO A CA 1
ATOM 873 C C . PRO A 1 116 ? -2.247 -1.516 15.687 1.00 78.25 116 PRO A C 1
ATOM 875 O O . PRO A 1 116 ? -1.276 -2.270 15.707 1.00 78.25 116 PRO A O 1
ATOM 878 N N . GLN A 1 117 ? -2.774 -1.045 14.555 1.00 89.25 117 GLN A N 1
ATOM 879 C CA . GLN A 1 117 ? -2.188 -1.294 13.238 1.00 89.25 117 GLN A CA 1
ATOM 880 C C . GLN A 1 117 ? -1.372 -0.092 12.782 1.00 89.25 117 GLN A C 1
ATOM 882 O O . GLN A 1 117 ? -1.879 1.039 12.786 1.00 89.25 117 GLN A O 1
ATOM 887 N N . ASP A 1 118 ? -0.163 -0.358 12.301 1.00 92.38 118 ASP A N 1
ATOM 888 C CA . ASP A 1 118 ? 0.708 0.647 11.708 1.00 92.38 118 ASP A CA 1
ATOM 889 C C . ASP A 1 118 ? 0.327 0.861 10.240 1.00 92.38 118 ASP A C 1
ATOM 891 O O . ASP A 1 118 ? 0.398 -0.062 9.423 1.00 92.38 118 ASP A O 1
ATOM 895 N N . VAL A 1 119 ? -0.086 2.085 9.900 1.00 94.00 119 VAL A N 1
ATOM 896 C CA . VAL A 1 119 ? -0.502 2.452 8.540 1.00 94.00 119 VAL A CA 1
ATOM 897 C C . VAL A 1 119 ? 0.572 3.305 7.876 1.00 94.00 119 VAL A C 1
ATOM 899 O O . VAL A 1 119 ? 0.903 4.390 8.355 1.00 94.00 119 VAL A O 1
ATOM 902 N N . TYR A 1 120 ? 1.071 2.831 6.738 1.00 96.00 120 TYR A N 1
ATOM 903 C CA . TYR A 1 120 ? 2.095 3.496 5.939 1.00 96.00 120 TYR A CA 1
ATOM 904 C C . TYR A 1 120 ? 1.604 3.814 4.529 1.00 96.00 120 TYR A C 1
ATOM 906 O O . TYR A 1 120 ? 0.710 3.158 3.993 1.00 96.00 120 TYR A O 1
ATOM 914 N N . VAL A 1 121 ? 2.255 4.782 3.889 1.00 96.62 121 VAL A N 1
ATOM 915 C CA . VAL A 1 121 ? 2.142 5.034 2.449 1.00 96.62 121 VAL A CA 1
ATOM 916 C C . VAL A 1 121 ? 3.470 4.716 1.771 1.00 96.62 121 VAL A C 1
ATOM 918 O O . VAL A 1 121 ? 4.512 5.237 2.170 1.00 96.62 121 VAL A O 1
ATOM 921 N N . LEU A 1 122 ? 3.449 3.883 0.731 1.00 96.50 122 LEU A N 1
ATOM 922 C CA . LEU A 1 122 ? 4.646 3.587 -0.057 1.00 96.50 122 LEU A CA 1
ATOM 923 C C . LEU A 1 122 ? 5.089 4.827 -0.826 1.00 96.50 122 LEU A C 1
ATOM 925 O O . LEU A 1 122 ? 4.325 5.381 -1.623 1.00 96.50 122 LEU A O 1
ATOM 929 N N . ASP A 1 123 ? 6.335 5.228 -0.620 1.00 94.06 123 ASP A N 1
ATOM 930 C CA . ASP A 1 123 ? 6.912 6.368 -1.302 1.00 94.06 123 ASP A CA 1
ATOM 931 C C . ASP A 1 123 ? 7.192 6.077 -2.781 1.00 94.06 123 ASP A C 1
ATOM 933 O O . ASP A 1 123 ? 7.529 4.954 -3.152 1.00 94.06 123 ASP A O 1
ATOM 937 N N . ARG A 1 124 ? 6.998 7.087 -3.639 1.00 93.88 124 ARG A N 1
ATOM 938 C CA . ARG A 1 124 ? 7.059 6.998 -5.115 1.00 93.88 124 ARG A CA 1
ATOM 939 C C . ARG A 1 124 ? 6.101 5.986 -5.778 1.00 93.88 124 ARG A C 1
ATOM 941 O O . ARG A 1 124 ? 6.082 5.881 -7.002 1.00 93.88 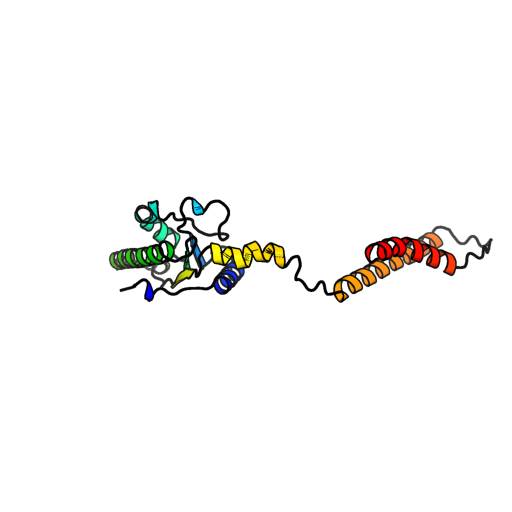124 ARG A O 1
ATOM 948 N N . GLY A 1 125 ? 5.264 5.296 -5.000 1.00 93.94 125 GLY A N 1
ATOM 949 C CA . GLY A 1 125 ? 4.243 4.368 -5.490 1.00 93.94 125 GLY A CA 1
ATOM 950 C C . GLY A 1 125 ? 4.799 3.179 -6.275 1.00 93.94 125 GLY A C 1
ATOM 951 O O . GLY A 1 125 ? 5.942 2.762 -6.089 1.00 93.94 125 GLY A O 1
ATOM 952 N N . PHE A 1 126 ? 3.966 2.607 -7.144 1.00 94.81 126 PHE A N 1
ATOM 953 C CA . PHE A 1 126 ? 4.342 1.453 -7.956 1.00 94.81 126 PHE A CA 1
ATOM 954 C C . PHE A 1 126 ? 5.431 1.771 -8.992 1.00 94.81 126 PHE A C 1
ATOM 956 O O . PHE A 1 126 ? 6.277 0.920 -9.242 1.00 94.81 126 PHE A O 1
ATOM 963 N N . VAL A 1 127 ? 5.476 2.991 -9.535 1.00 92.44 127 VAL A N 1
ATOM 964 C CA . VAL A 1 127 ? 6.529 3.387 -10.490 1.00 92.44 127 VAL A CA 1
ATOM 965 C C . VAL A 1 127 ? 7.907 3.315 -9.830 1.00 92.44 127 VAL A C 1
ATOM 967 O O . VAL A 1 127 ? 8.803 2.646 -10.341 1.00 92.44 127 VAL A O 1
ATOM 970 N N . GLY A 1 128 ? 8.058 3.902 -8.637 1.00 92.31 128 GLY A N 1
ATOM 971 C CA . GLY A 1 128 ? 9.316 3.821 -7.890 1.00 92.31 128 GLY A CA 1
ATOM 972 C C . GLY A 1 128 ? 9.682 2.393 -7.475 1.00 92.31 128 GLY A C 1
ATOM 973 O O . GLY A 1 128 ? 10.860 2.047 -7.421 1.00 92.31 128 GLY A O 1
ATOM 974 N N . TRP A 1 129 ? 8.688 1.536 -7.224 1.00 92.94 129 TRP A N 1
ATOM 975 C CA . TRP A 1 129 ? 8.917 0.108 -6.994 1.00 92.94 129 TRP A CA 1
ATOM 976 C C . TRP A 1 129 ? 9.464 -0.596 -8.243 1.00 92.94 129 TRP A C 1
ATOM 978 O O . TRP A 1 129 ? 10.397 -1.397 -8.152 1.00 92.94 129 TRP A O 1
ATOM 988 N N . GLN A 1 130 ? 8.903 -0.301 -9.417 1.00 91.56 130 GLN A N 1
ATOM 989 C CA . GLN A 1 130 ? 9.336 -0.894 -10.679 1.00 91.56 130 GLN A CA 1
ATOM 990 C C . GLN A 1 130 ? 10.765 -0.500 -11.041 1.00 91.56 130 GLN A C 1
ATOM 992 O O . GLN A 1 130 ? 11.529 -1.368 -11.453 1.00 91.56 130 GLN A O 1
ATOM 997 N N . GLU A 1 131 ? 11.150 0.758 -10.842 1.00 89.62 131 GLU A N 1
ATOM 998 C CA . GLU A 1 131 ? 12.526 1.219 -11.066 1.00 89.62 131 GLU A CA 1
ATOM 999 C C . GLU A 1 131 ? 13.543 0.363 -10.294 1.00 89.62 131 GLU A C 1
ATOM 1001 O O . GLU A 1 131 ? 14.551 -0.071 -10.852 1.00 89.62 131 GLU A O 1
ATOM 1006 N N . VAL A 1 132 ? 13.246 0.060 -9.027 1.00 88.12 132 VAL A N 1
ATOM 1007 C CA . VAL A 1 132 ? 14.173 -0.648 -8.133 1.00 88.12 132 VAL A CA 1
ATOM 1008 C C . VAL A 1 132 ? 14.130 -2.164 -8.313 1.00 88.12 132 VAL A C 1
ATOM 1010 O O . VAL A 1 132 ? 15.174 -2.798 -8.280 1.00 88.12 132 VAL A O 1
ATOM 1013 N N . TYR A 1 133 ? 12.959 -2.776 -8.507 1.00 86.00 133 TYR A N 1
ATOM 1014 C CA . TYR A 1 133 ? 12.831 -4.245 -8.465 1.00 86.00 133 TYR A CA 1
ATOM 1015 C C . TYR A 1 133 ? 12.442 -4.896 -9.787 1.00 86.00 133 TYR A C 1
ATOM 1017 O O . TYR A 1 133 ? 12.684 -6.089 -9.977 1.00 86.00 133 TYR A O 1
ATOM 1025 N N . VAL A 1 134 ? 11.849 -4.142 -10.710 1.00 78.81 134 VAL A N 1
ATOM 1026 C CA . VAL A 1 134 ? 11.420 -4.666 -12.013 1.00 78.81 134 VAL A CA 1
ATOM 1027 C C . VAL A 1 134 ? 12.457 -4.333 -13.085 1.00 78.81 134 VAL A C 1
ATOM 1029 O O . VAL A 1 134 ? 12.890 -5.233 -13.798 1.00 78.81 134 VAL A O 1
ATOM 1032 N N . MET A 1 135 ? 12.937 -3.088 -13.142 1.00 61.81 135 MET A N 1
ATOM 1033 C CA . MET A 1 135 ? 13.976 -2.649 -14.081 1.00 61.81 135 MET A CA 1
ATOM 1034 C C . MET A 1 135 ? 15.382 -3.047 -13.631 1.00 61.81 135 MET A C 1
ATOM 1036 O O . MET A 1 135 ? 16.197 -3.454 -14.459 1.00 61.81 135 MET A O 1
ATOM 1040 N N . ALA A 1 136 ? 15.674 -3.046 -12.324 1.00 55.84 136 ALA A N 1
ATOM 1041 C CA . ALA A 1 136 ? 16.949 -3.595 -11.861 1.00 55.84 136 ALA A CA 1
ATOM 1042 C C . ALA A 1 136 ? 17.064 -5.099 -12.143 1.00 55.84 136 ALA A C 1
ATOM 1044 O O . ALA A 1 136 ? 18.172 -5.626 -12.234 1.00 55.84 136 ALA A O 1
ATOM 1045 N N . ARG A 1 137 ? 15.933 -5.799 -12.353 1.00 50.53 137 ARG A N 1
ATOM 1046 C CA . ARG A 1 137 ? 15.942 -7.223 -12.697 1.00 50.53 137 ARG A CA 1
ATOM 1047 C C . ARG A 1 137 ? 16.622 -7.532 -14.024 1.00 50.53 137 ARG A C 1
ATOM 1049 O O . ARG A 1 137 ? 17.161 -8.620 -14.193 1.00 50.53 137 ARG A O 1
ATOM 1056 N N . THR A 1 138 ? 16.635 -6.563 -14.933 1.00 49.84 138 THR A N 1
ATOM 1057 C CA . THR A 1 138 ? 17.363 -6.656 -16.198 1.00 49.84 138 THR A CA 1
ATOM 1058 C C . THR A 1 138 ? 18.799 -6.149 -16.106 1.00 49.84 138 THR A C 1
ATOM 1060 O O . THR A 1 138 ? 19.585 -6.495 -16.976 1.00 49.84 138 THR A O 1
ATOM 1063 N N . SER A 1 139 ? 19.178 -5.385 -15.072 1.00 47.94 139 SER A N 1
ATOM 1064 C CA . SER A 1 139 ? 20.541 -4.848 -14.928 1.00 47.94 139 SER A CA 1
ATOM 1065 C C . SER A 1 139 ? 21.450 -5.681 -14.018 1.00 47.94 139 SER A C 1
ATOM 1067 O O . SER A 1 139 ? 22.645 -5.754 -14.294 1.00 47.94 139 SER A O 1
ATOM 1069 N N . TRP A 1 140 ? 20.937 -6.390 -12.999 1.00 47.25 140 TRP A N 1
ATOM 1070 C CA . TRP A 1 140 ? 21.775 -7.315 -12.210 1.00 47.25 140 TRP A CA 1
ATOM 1071 C C . TRP A 1 140 ? 22.223 -8.543 -13.005 1.00 47.25 140 TRP A C 1
ATOM 1073 O O . TRP A 1 140 ? 23.243 -9.131 -12.668 1.00 47.25 140 TRP A O 1
ATOM 1083 N N . ALA A 1 141 ? 21.535 -8.878 -14.102 1.00 45.88 141 ALA A N 1
ATOM 1084 C CA . ALA A 1 141 ? 22.026 -9.853 -15.075 1.00 45.88 141 ALA A CA 1
ATOM 1085 C C . ALA A 1 141 ? 23.339 -9.406 -15.763 1.00 45.88 141 ALA A C 1
ATOM 1087 O O . ALA A 1 141 ? 24.066 -10.252 -16.272 1.00 45.88 141 ALA A O 1
ATOM 1088 N N . TRP A 1 142 ? 23.664 -8.106 -15.738 1.00 46.09 142 TRP A N 1
ATOM 1089 C CA . TRP A 1 142 ? 24.885 -7.531 -16.320 1.00 46.09 142 TRP A CA 1
ATOM 1090 C C . TRP A 1 142 ? 25.847 -6.919 -15.289 1.00 46.09 142 TRP A C 1
ATOM 1092 O O . TRP A 1 142 ? 26.956 -6.552 -15.659 1.00 46.09 142 TRP A O 1
ATOM 1102 N N . ASN A 1 143 ? 25.448 -6.800 -14.014 1.00 48.88 143 ASN A N 1
ATOM 1103 C CA . ASN A 1 143 ? 26.259 -6.170 -12.961 1.00 48.88 143 ASN A CA 1
ATOM 1104 C C . ASN A 1 143 ? 26.465 -7.045 -11.715 1.00 48.88 143 ASN A C 1
ATOM 1106 O O . ASN A 1 143 ? 26.855 -6.550 -10.656 1.00 48.88 143 ASN A O 1
ATOM 1110 N N . THR A 1 144 ? 26.256 -8.358 -11.814 1.00 48.06 144 THR A N 1
ATOM 1111 C CA . THR A 1 144 ? 27.071 -9.240 -10.981 1.00 48.06 144 THR A CA 1
ATOM 1112 C C . THR A 1 144 ? 28.520 -9.031 -11.423 1.00 48.06 144 THR A C 1
ATOM 1114 O O . THR A 1 144 ? 28.798 -9.075 -12.625 1.00 48.06 144 THR A O 1
ATOM 1117 N N . PRO A 1 145 ? 29.491 -8.836 -10.511 1.00 47.00 145 PRO A N 1
ATOM 1118 C CA . PRO A 1 145 ? 30.831 -9.244 -10.857 1.00 47.00 145 PRO A CA 1
ATOM 1119 C C . PRO A 1 145 ? 30.691 -10.747 -11.087 1.00 47.00 145 PRO A C 1
ATOM 1121 O O . PRO A 1 145 ? 30.614 -11.527 -10.136 1.00 47.00 145 PRO A O 1
ATOM 1124 N N . PHE A 1 146 ? 30.584 -11.165 -12.349 1.00 50.84 146 PHE A N 1
ATOM 1125 C CA . PHE A 1 146 ? 31.061 -12.469 -12.767 1.00 50.84 146 PHE A CA 1
ATOM 1126 C C . PHE A 1 146 ? 32.525 -12.472 -12.358 1.00 50.84 146 PHE A C 1
ATOM 1128 O O . PHE A 1 146 ? 33.413 -12.062 -13.099 1.00 50.84 146 PHE A O 1
ATOM 1135 N N . ASN A 1 147 ? 32.750 -12.789 -11.086 1.00 50.03 147 ASN A N 1
ATOM 1136 C CA . ASN A 1 147 ? 34.055 -12.847 -10.498 1.00 50.03 147 ASN A CA 1
ATOM 1137 C C . ASN A 1 147 ? 34.736 -13.933 -11.308 1.00 50.03 147 ASN A C 1
ATOM 1139 O O . ASN A 1 147 ? 34.348 -15.099 -11.222 1.00 50.03 147 ASN A O 1
ATOM 1143 N N . ILE A 1 148 ? 35.678 -13.536 -12.160 1.00 58.09 148 ILE A N 1
ATOM 1144 C CA . ILE A 1 148 ? 36.414 -14.437 -13.042 1.00 58.09 148 ILE A CA 1
ATOM 1145 C C . ILE A 1 148 ? 36.960 -15.617 -12.219 1.00 58.09 148 ILE A C 1
ATOM 1147 O O . ILE A 1 148 ? 36.987 -16.743 -12.706 1.00 58.09 148 ILE A O 1
ATOM 1151 N N . ALA A 1 149 ? 37.234 -15.413 -10.923 1.00 52.62 149 ALA A N 1
ATOM 1152 C CA . ALA A 1 149 ? 37.580 -16.471 -9.982 1.00 52.62 149 ALA A CA 1
ATOM 1153 C C . ALA A 1 149 ? 36.539 -17.607 -9.881 1.00 52.62 149 ALA A C 1
ATOM 1155 O O . ALA A 1 149 ? 36.928 -18.763 -9.802 1.00 52.62 149 ALA A O 1
ATOM 1156 N N . SER A 1 150 ? 35.231 -17.338 -9.919 1.00 57.19 150 SER A N 1
ATOM 1157 C CA . SER A 1 150 ? 34.190 -18.381 -9.845 1.00 57.19 150 SER A CA 1
ATOM 1158 C C . SER A 1 150 ? 34.077 -19.205 -11.132 1.00 57.19 150 SER A C 1
ATOM 1160 O O . SER A 1 150 ? 33.897 -20.419 -11.063 1.00 57.19 150 SER A O 1
ATOM 1162 N N . ILE A 1 151 ? 34.249 -18.578 -12.301 1.00 60.00 151 ILE A N 1
ATOM 1163 C CA . ILE A 1 151 ? 34.275 -19.285 -13.596 1.00 60.00 151 ILE A CA 1
ATOM 1164 C C . ILE A 1 151 ? 35.549 -20.134 -13.708 1.00 60.00 151 ILE A C 1
ATOM 1166 O O . ILE A 1 151 ? 35.493 -21.294 -14.122 1.00 60.00 151 ILE A O 1
ATOM 1170 N N . VAL A 1 152 ? 36.691 -19.588 -13.279 1.00 60.75 152 VAL A N 1
ATOM 1171 C CA . VAL A 1 152 ? 37.983 -20.288 -13.282 1.00 60.75 152 VAL A CA 1
ATOM 1172 C C . VAL A 1 152 ? 37.971 -21.467 -12.307 1.00 60.75 152 VAL A C 1
ATOM 1174 O O . VAL A 1 152 ? 38.365 -22.567 -12.685 1.00 60.75 152 VAL A O 1
ATOM 1177 N N . VAL A 1 153 ? 37.445 -21.298 -11.090 1.00 59.97 153 VAL A N 1
ATOM 1178 C CA . VAL A 1 153 ? 37.329 -22.396 -10.113 1.00 59.97 153 VAL A CA 1
ATOM 1179 C C . VAL A 1 153 ? 36.381 -23.488 -10.615 1.00 59.97 153 VAL A C 1
ATOM 1181 O O . VAL A 1 153 ? 36.721 -24.667 -10.528 1.00 59.97 153 VAL A O 1
ATOM 1184 N N . CYS A 1 154 ? 35.236 -23.132 -11.209 1.00 55.09 154 CYS A N 1
ATOM 1185 C CA . CYS A 1 154 ? 34.304 -24.114 -11.771 1.00 55.09 154 CYS A CA 1
ATOM 1186 C C . CYS A 1 154 ? 34.931 -24.902 -12.937 1.00 55.09 154 CYS A C 1
ATOM 1188 O O . CYS A 1 154 ? 34.787 -26.124 -13.010 1.00 55.09 154 CYS A O 1
ATOM 1190 N N . SER A 1 155 ? 35.711 -24.228 -13.788 1.00 68.50 155 SER A N 1
ATOM 1191 C CA . SER A 1 155 ? 36.423 -24.862 -14.904 1.00 68.50 155 SER A CA 1
ATOM 1192 C C . SER A 1 155 ? 37.519 -25.815 -14.420 1.00 68.50 155 SER A C 1
ATOM 1194 O O . SER A 1 155 ? 37.618 -26.937 -14.911 1.00 68.50 155 SER A O 1
ATOM 1196 N N . ILE A 1 156 ? 38.307 -25.425 -13.412 1.00 70.00 156 ILE A N 1
ATOM 1197 C CA . ILE A 1 156 ? 39.383 -26.266 -12.860 1.00 70.00 156 ILE A CA 1
ATOM 1198 C C . ILE A 1 156 ? 38.812 -27.513 -12.170 1.00 70.00 156 ILE A C 1
ATOM 1200 O O . ILE A 1 156 ? 39.312 -28.618 -12.388 1.00 70.00 156 ILE A O 1
ATOM 1204 N N . VAL A 1 157 ? 37.742 -27.364 -11.381 1.00 68.31 157 VAL A N 1
ATOM 1205 C CA . VAL A 1 157 ? 37.091 -28.496 -10.697 1.00 68.31 157 VAL A CA 1
ATOM 1206 C C . VAL A 1 157 ? 36.427 -29.440 -11.706 1.00 68.31 157 VAL A C 1
ATOM 1208 O O . VAL A 1 157 ? 36.562 -30.659 -11.581 1.00 68.31 157 VAL A O 1
ATOM 1211 N N . GLY A 1 158 ? 35.778 -28.902 -12.746 1.00 70.00 158 GLY A N 1
ATOM 1212 C CA . GLY A 1 158 ? 35.188 -29.695 -13.828 1.00 70.00 158 GLY A CA 1
ATOM 1213 C C . GLY A 1 158 ? 36.230 -30.492 -14.619 1.00 70.00 158 GLY A C 1
ATOM 1214 O O . GLY A 1 158 ? 36.049 -31.689 -14.846 1.00 70.00 158 GLY A O 1
ATOM 1215 N N . ILE A 1 159 ? 37.358 -29.867 -14.973 1.00 74.06 159 ILE A N 1
ATOM 1216 C CA . ILE A 1 159 ? 38.463 -30.541 -15.671 1.00 74.06 159 ILE A CA 1
ATOM 1217 C C . ILE A 1 159 ? 39.064 -31.646 -14.792 1.00 74.06 159 ILE A C 1
ATOM 1219 O O . ILE A 1 159 ? 39.264 -32.759 -15.275 1.00 74.06 159 ILE A O 1
ATOM 1223 N N . ALA A 1 160 ? 39.293 -31.391 -13.499 1.00 73.88 160 ALA A N 1
ATOM 1224 C CA . ALA A 1 160 ? 39.828 -32.396 -12.577 1.00 73.88 160 ALA A CA 1
ATOM 1225 C C . ALA A 1 160 ? 38.905 -33.621 -12.438 1.00 73.88 160 ALA A C 1
ATOM 1227 O O . ALA A 1 160 ? 39.386 -34.755 -12.400 1.00 73.88 160 ALA A O 1
ATOM 1228 N N . PHE A 1 161 ? 37.584 -33.416 -12.423 1.00 75.38 161 PHE A N 1
ATOM 1229 C CA . PHE A 1 161 ? 36.608 -34.506 -12.359 1.00 75.38 161 PHE A CA 1
ATOM 1230 C C . PHE A 1 161 ? 36.598 -35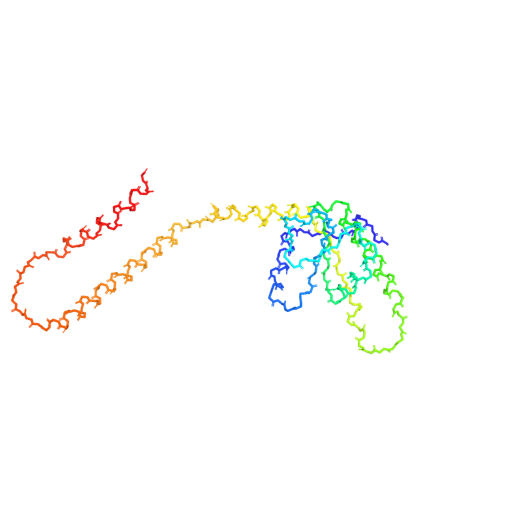.357 -13.638 1.00 75.38 161 PHE A C 1
ATOM 1232 O O . PHE A 1 161 ? 36.608 -36.587 -13.564 1.00 75.38 161 PHE A O 1
ATOM 1239 N N . ILE A 1 162 ? 36.653 -34.719 -14.812 1.00 73.94 162 ILE A N 1
ATOM 1240 C CA . ILE A 1 162 ? 36.716 -35.417 -16.106 1.00 73.94 162 ILE A CA 1
ATOM 1241 C C . ILE A 1 162 ? 38.025 -36.204 -16.233 1.00 73.94 162 ILE A C 1
ATOM 1243 O O . ILE A 1 162 ? 38.005 -37.376 -16.609 1.00 73.94 162 ILE A O 1
ATOM 1247 N N . VAL A 1 163 ? 39.160 -35.605 -15.859 1.00 76.88 163 VAL A N 1
ATOM 1248 C CA . VAL A 1 163 ? 40.461 -36.292 -15.841 1.00 76.88 163 VAL A CA 1
ATOM 1249 C C . VAL A 1 163 ? 40.429 -37.485 -14.881 1.00 76.88 163 VAL A C 1
ATOM 1251 O O . VAL A 1 163 ? 40.871 -38.574 -15.246 1.00 76.88 163 VAL A O 1
ATOM 1254 N N . GLY A 1 164 ? 39.836 -37.328 -13.693 1.00 73.88 164 GLY A N 1
ATOM 1255 C CA . GLY A 1 164 ? 39.655 -38.417 -12.731 1.00 73.88 164 GLY A CA 1
ATOM 1256 C C . GLY A 1 164 ? 38.813 -39.576 -13.277 1.00 73.88 164 GLY A C 1
ATOM 1257 O O . GLY A 1 164 ? 39.180 -40.739 -13.101 1.00 73.88 164 GLY A O 1
ATOM 1258 N N . LEU A 1 165 ? 37.727 -39.281 -14.000 1.00 76.12 165 LEU A N 1
ATOM 1259 C CA . LEU A 1 165 ? 36.904 -40.296 -14.665 1.00 76.12 165 LEU A CA 1
ATOM 1260 C C . LEU A 1 165 ? 37.671 -41.034 -15.767 1.00 76.12 165 LEU A C 1
ATOM 1262 O O . LEU A 1 165 ? 37.569 -42.257 -15.850 1.00 76.12 165 LEU A O 1
ATOM 1266 N N . ILE A 1 166 ? 38.468 -40.328 -16.573 1.00 74.50 166 ILE A N 1
ATOM 1267 C CA . ILE A 1 166 ? 39.279 -40.937 -17.638 1.00 74.50 166 ILE A CA 1
ATOM 1268 C C . ILE A 1 166 ? 40.353 -41.860 -17.047 1.00 74.50 166 ILE A C 1
ATOM 1270 O O . ILE A 1 166 ? 40.533 -42.980 -17.532 1.00 74.50 166 ILE A O 1
ATOM 1274 N N . ILE A 1 167 ? 41.036 -41.436 -15.979 1.00 71.88 167 ILE A N 1
ATOM 1275 C CA . ILE A 1 167 ? 42.052 -42.251 -15.291 1.00 71.88 167 ILE A CA 1
ATOM 1276 C C . ILE A 1 167 ? 41.412 -43.499 -14.662 1.00 71.88 167 ILE A C 1
ATOM 1278 O O . ILE A 1 167 ? 41.917 -44.608 -14.824 1.00 71.88 167 ILE A O 1
ATOM 1282 N N . ASN A 1 168 ? 40.264 -43.353 -13.996 1.00 68.12 168 ASN A N 1
ATOM 1283 C CA . ASN A 1 168 ? 39.551 -44.486 -13.401 1.00 68.12 168 ASN A CA 1
ATOM 1284 C C . ASN A 1 168 ? 39.013 -45.461 -14.471 1.00 68.12 168 ASN A C 1
ATOM 1286 O O . ASN A 1 168 ? 39.119 -46.680 -14.326 1.00 68.12 168 ASN A O 1
ATOM 1290 N N . ALA A 1 169 ? 38.493 -44.943 -15.588 1.00 69.75 169 ALA A N 1
ATOM 1291 C CA . ALA A 1 169 ? 38.024 -45.759 -16.706 1.00 69.75 169 ALA A CA 1
ATOM 1292 C C . ALA A 1 169 ? 39.167 -46.543 -17.368 1.00 69.75 169 ALA A C 1
ATOM 1294 O O . ALA A 1 169 ? 39.024 -47.738 -17.624 1.00 69.75 169 ALA A O 1
ATOM 1295 N N . SER A 1 170 ? 40.322 -45.910 -17.586 1.00 67.69 170 SER A N 1
ATOM 1296 C CA . SER A 1 170 ? 41.503 -46.579 -18.149 1.00 67.69 170 SER A CA 1
ATOM 1297 C C . SER A 1 170 ? 42.096 -47.627 -17.198 1.00 67.69 170 SER A C 1
ATOM 1299 O O . SER A 1 170 ? 42.479 -48.705 -17.655 1.00 67.69 170 SER A O 1
ATOM 1301 N N . ALA A 1 171 ? 42.063 -47.395 -15.881 1.00 63.41 171 ALA A N 1
ATOM 1302 C CA . ALA A 1 171 ? 42.421 -48.410 -14.889 1.00 63.41 171 ALA A CA 1
ATOM 1303 C C . ALA A 1 171 ? 41.458 -49.615 -14.907 1.00 63.41 171 ALA A C 1
ATOM 1305 O O . ALA A 1 171 ? 41.907 -50.762 -14.880 1.00 63.41 171 ALA A O 1
ATOM 1306 N N . ARG A 1 172 ? 40.140 -49.388 -15.019 1.00 62.62 172 ARG A N 1
ATOM 1307 C CA . ARG A 1 172 ? 39.139 -50.472 -15.106 1.00 62.62 172 ARG A CA 1
ATOM 1308 C C . ARG A 1 172 ? 39.229 -51.277 -16.402 1.00 62.62 172 ARG A C 1
ATOM 1310 O O . ARG A 1 172 ? 39.082 -52.496 -16.364 1.00 62.62 172 ARG A O 1
ATOM 1317 N N . ILE A 1 173 ? 39.507 -50.626 -17.530 1.00 58.16 173 ILE A N 1
ATOM 1318 C CA . ILE A 1 173 ? 39.719 -51.300 -18.819 1.00 58.16 173 ILE A CA 1
ATOM 1319 C C . ILE A 1 173 ? 40.993 -52.157 -18.778 1.00 58.16 173 ILE A C 1
ATOM 1321 O O . ILE A 1 173 ? 40.983 -53.281 -19.275 1.00 58.16 173 ILE A O 1
ATOM 1325 N N . GLY A 1 174 ? 42.060 -51.683 -18.125 1.00 54.78 174 GLY A N 1
ATOM 1326 C CA . GLY A 1 174 ? 43.297 -52.452 -17.942 1.00 54.78 174 GLY A CA 1
ATOM 1327 C C . GLY A 1 174 ? 43.134 -53.715 -17.086 1.00 54.78 174 GLY A C 1
ATOM 1328 O O . GLY A 1 174 ? 43.837 -54.696 -17.313 1.00 54.78 174 GLY A O 1
ATOM 1329 N N . VAL A 1 175 ? 42.190 -53.722 -16.138 1.00 58.34 175 VAL A N 1
ATOM 1330 C CA . VAL A 1 175 ? 41.860 -54.909 -15.325 1.00 58.34 175 VAL A CA 1
ATOM 1331 C C . VAL A 1 175 ? 40.972 -55.899 -16.094 1.00 58.34 175 VAL A C 1
ATOM 1333 O O . VAL A 1 175 ? 41.110 -57.105 -15.909 1.00 58.34 175 VAL A O 1
ATOM 1336 N N . LEU A 1 176 ? 40.098 -55.413 -16.985 1.00 52.66 176 LEU A N 1
ATOM 1337 C CA . LEU A 1 176 ? 39.232 -56.253 -17.827 1.00 52.66 176 LEU A CA 1
ATOM 1338 C C . LEU A 1 176 ? 39.974 -56.892 -19.012 1.00 52.66 176 LEU A C 1
ATOM 1340 O O . LEU A 1 176 ? 39.678 -58.025 -19.382 1.00 52.66 176 LEU A O 1
ATOM 1344 N N . LEU A 1 177 ? 40.962 -56.204 -19.588 1.00 48.97 177 LEU A N 1
ATOM 1345 C CA . LEU A 1 177 ? 41.800 -56.717 -20.677 1.00 48.97 177 LEU A CA 1
ATOM 1346 C C . LEU A 1 177 ? 43.024 -57.465 -20.138 1.00 48.97 177 LEU A C 1
ATOM 1348 O O . LEU A 1 177 ? 44.153 -57.108 -20.473 1.00 48.97 177 LEU A O 1
ATOM 1352 N N . GLY A 1 178 ? 42.776 -58.478 -19.296 1.00 46.09 178 GLY A N 1
ATOM 1353 C CA . GLY A 1 178 ? 43.766 -59.326 -18.624 1.00 46.09 178 GLY A CA 1
ATOM 1354 C C . GLY A 1 178 ? 45.132 -59.359 -19.313 1.00 46.09 178 GLY A C 1
ATOM 1355 O O . GLY A 1 178 ? 45.227 -59.710 -20.486 1.00 46.09 178 GLY A O 1
ATOM 1356 N N . GLN A 1 179 ? 46.162 -58.947 -18.561 1.00 55.16 179 GLN A N 1
ATOM 1357 C CA . GLN A 1 179 ? 47.562 -58.802 -18.968 1.00 55.16 179 GLN A CA 1
ATOM 1358 C C . GLN A 1 179 ? 47.971 -59.721 -20.130 1.00 55.16 179 GLN A C 1
ATOM 1360 O O . GLN A 1 179 ? 48.433 -60.838 -19.909 1.00 55.16 179 GLN A O 1
ATOM 1365 N N . ASN A 1 180 ? 47.902 -59.214 -21.364 1.00 39.09 180 ASN A N 1
ATOM 1366 C CA . ASN A 1 180 ? 48.585 -59.836 -22.489 1.00 39.09 180 ASN A CA 1
ATOM 1367 C C . ASN A 1 180 ? 49.782 -58.970 -22.884 1.00 39.09 180 ASN A C 1
ATOM 1369 O O . ASN A 1 180 ? 49.722 -58.012 -23.655 1.00 39.09 180 ASN A O 1
ATOM 1373 N N . ARG A 1 181 ? 50.896 -59.293 -22.232 1.00 52.50 181 ARG A N 1
ATOM 1374 C CA . ARG A 1 181 ? 52.233 -58.758 -22.458 1.00 52.50 181 ARG A CA 1
ATOM 1375 C C . ARG A 1 181 ? 52.665 -59.125 -23.877 1.00 52.50 181 ARG A C 1
ATOM 1377 O O . ARG A 1 181 ? 53.154 -60.228 -24.055 1.00 52.50 181 ARG A O 1
ATOM 1384 N N . THR A 1 182 ? 52.495 -58.240 -24.866 1.00 48.06 182 THR A N 1
ATOM 1385 C CA . THR A 1 182 ? 53.321 -58.163 -26.104 1.00 48.06 182 THR A CA 1
ATOM 1386 C C . THR A 1 182 ? 52.813 -57.110 -27.107 1.00 48.06 182 THR A C 1
ATOM 1388 O O . THR A 1 182 ? 52.133 -57.421 -28.073 1.00 48.06 182 THR A O 1
ATOM 1391 N N . ARG A 1 183 ? 53.210 -55.843 -26.932 1.00 44.12 183 ARG A N 1
ATOM 1392 C CA . ARG A 1 183 ? 53.783 -54.969 -27.986 1.00 44.12 183 ARG A CA 1
ATOM 1393 C C . ARG A 1 183 ? 53.903 -53.552 -27.446 1.00 44.12 183 ARG A C 1
ATOM 1395 O O . ARG A 1 183 ? 52.929 -52.830 -27.274 1.00 44.12 183 ARG A O 1
ATOM 1402 N N . ARG A 1 184 ? 55.145 -53.151 -27.200 1.00 46.06 184 ARG A N 1
ATOM 1403 C CA . ARG A 1 184 ? 55.537 -51.784 -26.871 1.00 46.06 184 ARG A CA 1
ATOM 1404 C C . ARG A 1 184 ? 55.421 -50.948 -28.154 1.00 46.06 184 ARG A C 1
ATOM 1406 O O . ARG A 1 184 ? 56.402 -50.798 -28.872 1.00 46.06 184 ARG A O 1
ATOM 1413 N N . GLN A 1 185 ? 54.228 -50.456 -28.490 1.00 46.66 185 GLN A N 1
ATOM 1414 C CA . GLN A 1 185 ? 54.119 -49.303 -29.385 1.00 46.66 185 GLN A CA 1
ATOM 1415 C C . GLN A 1 185 ? 54.188 -48.051 -28.521 1.00 46.66 185 GLN A C 1
ATOM 1417 O O . GLN A 1 185 ? 53.318 -47.764 -27.705 1.00 46.66 185 GLN A O 1
ATOM 1422 N N . HIS A 1 186 ? 55.325 -47.378 -28.652 1.00 45.31 186 HIS A N 1
ATOM 1423 C CA . HIS A 1 186 ? 55.745 -46.211 -27.899 1.00 45.31 186 HIS A CA 1
ATOM 1424 C C . HIS A 1 186 ? 54.945 -44.983 -28.362 1.00 45.31 186 HIS A C 1
ATOM 1426 O O . HIS A 1 186 ? 55.479 -44.089 -29.010 1.00 45.31 186 HIS A O 1
ATOM 1432 N N . VAL A 1 187 ? 53.646 -44.935 -28.068 1.00 49.78 187 VAL A N 1
ATOM 1433 C CA . VAL A 1 187 ? 52.885 -43.688 -28.182 1.00 49.78 187 VAL A CA 1
ATOM 1434 C C . VAL A 1 187 ? 53.153 -42.924 -26.892 1.00 49.78 187 VAL A C 1
ATOM 1436 O O . VAL A 1 187 ? 52.601 -43.242 -25.841 1.00 49.78 187 VAL A O 1
ATOM 1439 N N . SER A 1 188 ? 54.106 -41.990 -26.944 1.00 45.75 188 SER A N 1
ATOM 1440 C CA . SER A 1 188 ? 54.429 -41.117 -25.814 1.00 45.75 188 SER A CA 1
ATOM 1441 C C . SER A 1 188 ? 53.140 -40.462 -25.318 1.00 45.75 188 SER A C 1
ATOM 1443 O O . SER A 1 188 ? 52.450 -39.804 -26.096 1.00 45.75 188 SER A O 1
ATOM 1445 N N . GLY A 1 189 ? 52.801 -40.631 -24.034 1.00 48.59 189 GLY A N 1
ATOM 1446 C CA . GLY A 1 189 ? 51.601 -40.040 -23.424 1.00 48.59 189 GLY A CA 1
ATOM 1447 C C . GLY A 1 189 ? 51.501 -38.518 -23.607 1.00 48.59 189 GLY A C 1
ATOM 1448 O O . GLY A 1 189 ? 50.408 -37.960 -23.542 1.00 48.59 189 GLY A O 1
ATOM 1449 N N . ALA A 1 190 ? 52.616 -37.857 -23.940 1.00 50.06 190 ALA A N 1
ATOM 1450 C CA . ALA A 1 190 ? 52.662 -36.455 -24.334 1.00 50.06 190 ALA A CA 1
ATOM 1451 C C . ALA A 1 190 ? 51.841 -36.145 -25.604 1.00 50.06 190 ALA A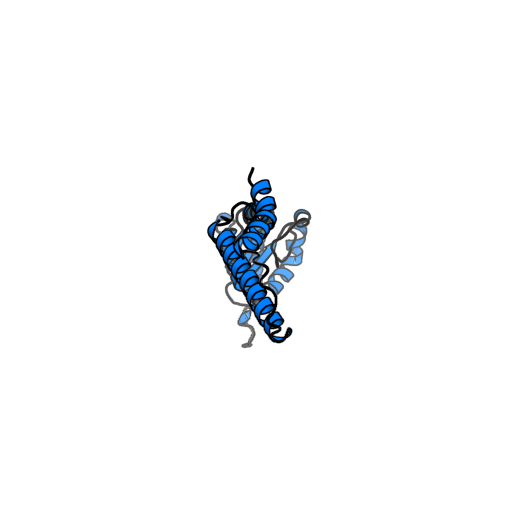 C 1
ATOM 1453 O O . ALA A 1 190 ? 51.233 -35.084 -25.685 1.00 50.06 190 ALA A O 1
ATOM 1454 N N . SER A 1 191 ? 51.761 -37.061 -26.576 1.00 52.97 191 SER A N 1
ATOM 1455 C CA . SER A 1 191 ? 51.053 -36.830 -27.844 1.00 52.97 191 SER A CA 1
ATOM 1456 C C . SER A 1 191 ? 49.530 -36.841 -27.687 1.00 52.97 191 SER A C 1
ATOM 1458 O O . SER A 1 191 ? 48.844 -36.066 -28.343 1.00 52.97 191 SER A O 1
ATOM 1460 N N . ILE A 1 192 ? 48.991 -37.667 -26.787 1.00 55.75 192 ILE A N 1
ATOM 1461 C CA . ILE A 1 192 ? 47.542 -37.739 -26.533 1.00 55.75 192 ILE A CA 1
ATOM 1462 C C . ILE A 1 192 ? 47.084 -36.522 -25.717 1.00 55.75 192 ILE A C 1
ATOM 1464 O O . ILE A 1 192 ? 46.035 -35.944 -25.998 1.00 55.75 192 ILE A O 1
ATOM 1468 N N . LEU A 1 193 ? 47.905 -36.080 -24.758 1.00 55.06 193 LEU A N 1
ATOM 1469 C CA . LEU A 1 193 ? 47.634 -34.879 -23.967 1.00 55.06 193 LEU A CA 1
ATOM 1470 C C . LEU A 1 193 ? 47.707 -33.597 -24.810 1.00 55.06 193 LEU A C 1
ATOM 1472 O O . LEU A 1 193 ? 46.866 -32.719 -24.637 1.00 55.06 193 LEU A O 1
ATOM 1476 N N . LEU A 1 194 ? 48.644 -33.503 -25.762 1.00 55.97 194 LEU A N 1
ATOM 1477 C CA . LEU A 1 194 ? 48.765 -32.342 -26.652 1.00 55.97 194 LEU A CA 1
ATOM 1478 C C . LEU A 1 194 ? 47.572 -32.219 -27.616 1.00 55.97 194 LEU A C 1
ATOM 1480 O O . LEU A 1 194 ? 47.048 -31.125 -27.820 1.00 55.97 194 LEU A O 1
ATOM 1484 N N . VAL A 1 195 ? 47.110 -33.343 -28.179 1.00 57.66 195 VAL A N 1
ATOM 1485 C CA . VAL A 1 195 ? 45.940 -33.371 -29.075 1.00 57.66 195 VAL A CA 1
ATOM 1486 C C . VAL A 1 195 ? 44.654 -33.070 -28.298 1.00 57.66 195 VAL A C 1
ATOM 1488 O O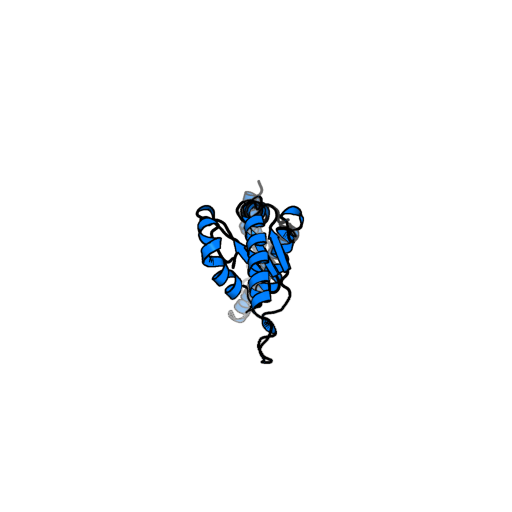 . VAL A 1 195 ? 43.827 -32.294 -28.771 1.00 57.66 195 VAL A O 1
ATOM 1491 N N . GLY A 1 196 ? 44.510 -33.593 -27.075 1.00 56.75 196 GLY A N 1
ATOM 1492 C CA . GLY A 1 196 ? 43.385 -33.259 -26.195 1.00 56.75 196 GLY A CA 1
ATOM 1493 C C . GLY A 1 196 ? 43.352 -31.780 -25.795 1.00 56.75 196 GLY A C 1
ATOM 1494 O O . GLY A 1 196 ? 42.287 -31.166 -25.807 1.00 56.75 196 GLY A O 1
ATOM 1495 N N . TYR A 1 197 ? 44.515 -31.186 -25.509 1.00 59.69 197 TYR A N 1
ATOM 1496 C CA . TYR A 1 197 ? 44.649 -29.767 -25.161 1.00 59.69 197 TYR A CA 1
ATOM 1497 C C . TYR A 1 197 ? 44.267 -28.845 -26.334 1.00 59.69 197 TYR A C 1
ATOM 1499 O O . TYR A 1 197 ? 43.507 -27.898 -26.147 1.00 59.69 197 TYR A O 1
ATOM 1507 N N . LEU A 1 198 ? 44.714 -29.150 -27.559 1.00 57.88 198 LEU A N 1
ATOM 1508 C CA . LEU A 1 198 ? 44.395 -28.362 -28.759 1.00 57.88 198 LEU A CA 1
ATOM 1509 C C . LEU A 1 198 ? 42.913 -28.433 -29.161 1.00 57.88 198 LEU A C 1
ATOM 1511 O O . LEU A 1 198 ? 42.341 -27.416 -29.552 1.00 57.88 198 LEU A O 1
ATOM 1515 N N . VAL A 1 199 ? 42.272 -29.599 -29.032 1.00 58.19 199 VAL A N 1
ATOM 1516 C CA . VAL A 1 199 ? 40.857 -29.782 -29.410 1.00 58.19 199 VAL A CA 1
ATOM 1517 C C . VAL A 1 199 ? 39.900 -29.151 -28.392 1.00 58.19 199 VAL A C 1
ATOM 1519 O O . VAL A 1 199 ? 38.852 -28.641 -28.782 1.00 58.19 199 VAL A O 1
ATOM 1522 N N . LEU A 1 200 ? 40.254 -29.138 -27.102 1.00 55.88 200 LEU A N 1
ATOM 1523 C CA . LEU A 1 200 ? 39.397 -28.572 -26.051 1.00 55.88 200 LEU A CA 1
ATOM 1524 C C . LEU A 1 200 ? 39.565 -27.059 -25.864 1.00 55.88 200 LEU A C 1
ATOM 1526 O O . LEU A 1 200 ? 38.604 -26.391 -25.491 1.00 55.88 200 LEU A O 1
ATOM 1530 N N . ILE A 1 201 ? 40.752 -26.505 -26.126 1.00 56.84 201 ILE A N 1
ATOM 1531 C CA . ILE A 1 201 ? 41.041 -25.082 -25.867 1.00 56.84 201 ILE A CA 1
ATOM 1532 C C . ILE A 1 201 ? 40.940 -24.225 -27.134 1.00 56.84 201 ILE A C 1
ATOM 1534 O O . ILE A 1 201 ? 40.656 -23.031 -27.035 1.00 56.84 201 ILE A O 1
ATOM 1538 N N . GLY A 1 202 ? 41.074 -24.815 -28.328 1.00 55.81 202 GLY A N 1
ATOM 1539 C CA . GLY A 1 202 ? 40.883 -24.114 -29.605 1.00 55.81 202 GLY A CA 1
ATOM 1540 C C . GLY A 1 202 ? 39.550 -23.350 -29.720 1.00 55.81 202 GLY A C 1
ATOM 1541 O O . GLY A 1 202 ? 39.573 -22.176 -30.089 1.00 55.81 202 GLY A O 1
ATOM 1542 N N . PRO A 1 203 ? 38.398 -23.937 -29.336 1.00 56.16 203 PRO A N 1
ATOM 1543 C CA . PRO A 1 203 ? 37.110 -23.238 -29.360 1.00 56.16 203 PRO A CA 1
ATOM 1544 C C . PRO A 1 203 ? 36.987 -22.122 -28.310 1.00 56.16 203 PRO A C 1
ATOM 1546 O O . PRO A 1 203 ? 36.208 -21.194 -28.497 1.00 56.16 203 PRO A O 1
ATOM 1549 N N . ILE A 1 204 ? 37.748 -22.200 -27.212 1.00 52.66 204 ILE A N 1
ATOM 1550 C CA . ILE A 1 204 ? 37.715 -21.217 -26.117 1.00 52.66 204 ILE A CA 1
ATOM 1551 C C . ILE A 1 204 ? 38.527 -19.970 -26.493 1.00 52.66 204 ILE A C 1
ATOM 1553 O O . ILE A 1 204 ? 38.101 -18.854 -26.208 1.00 52.66 204 ILE A O 1
ATOM 1557 N N . LEU A 1 205 ? 39.661 -20.135 -27.185 1.00 51.28 205 LEU A N 1
ATOM 1558 C CA . LEU A 1 205 ? 40.465 -19.003 -27.664 1.00 51.28 205 LEU A CA 1
ATOM 1559 C C . LEU A 1 205 ? 39.782 -18.221 -28.797 1.00 51.28 205 LEU A C 1
ATOM 1561 O O . LEU A 1 205 ? 39.928 -17.005 -28.855 1.00 51.28 205 LEU A O 1
ATOM 1565 N N . ALA A 1 206 ? 38.995 -18.887 -29.647 1.00 52.91 206 ALA A N 1
ATOM 1566 C CA . ALA A 1 206 ? 38.214 -18.227 -30.699 1.00 52.91 206 ALA A CA 1
ATOM 1567 C C . ALA A 1 206 ? 37.048 -17.373 -30.161 1.00 52.91 206 ALA A C 1
ATOM 1569 O O . ALA A 1 206 ? 36.448 -16.619 -30.916 1.00 52.91 206 ALA A O 1
ATOM 1570 N N . TYR A 1 207 ? 36.718 -17.493 -28.870 1.00 48.53 207 TYR A N 1
ATOM 1571 C CA . TYR A 1 207 ? 35.668 -16.708 -28.214 1.00 48.53 207 TYR A CA 1
ATOM 1572 C C . TYR A 1 207 ? 36.205 -15.428 -27.539 1.00 48.53 207 TYR A C 1
ATOM 1574 O O . TYR A 1 207 ? 35.422 -14.624 -27.041 1.00 48.53 207 TYR A O 1
ATOM 1582 N N . TYR A 1 208 ? 37.532 -15.252 -27.491 1.00 47.41 208 TYR A N 1
ATOM 1583 C CA . TYR A 1 208 ? 38.216 -14.158 -26.784 1.00 47.41 208 TYR A CA 1
ATOM 1584 C C . TYR A 1 208 ? 39.085 -13.257 -27.686 1.00 47.41 208 TYR A C 1
ATOM 1586 O O . TYR A 1 208 ? 39.701 -12.321 -27.173 1.00 47.41 208 TYR A O 1
ATOM 1594 N N . VAL A 1 209 ? 39.128 -13.514 -28.999 1.00 44.91 209 VAL A N 1
ATOM 1595 C CA . VAL A 1 209 ? 39.677 -12.618 -30.040 1.00 44.91 209 VAL A CA 1
ATOM 1596 C C . VAL A 1 209 ? 38.520 -12.106 -30.881 1.00 44.91 209 VAL A C 1
ATOM 1598 O O . VAL A 1 209 ? 38.466 -10.879 -31.104 1.00 44.91 209 VAL A O 1
#

Secondary structure (DSSP, 8-state):
---GGGSEEE-HHHHHHHHHHTTT-SS-SEEEEE--SGGGTT---TTPEE--TTTHHHHHHHHHHHHTT-SEEEEE-SSSSSHHHHHHHHHHHHHHHHHHHT--S--TTTTSTTPPPEEEEETTHHHHHIIIIIIHHHHHHHHS---HHHHHHHHHHHHHHHHHHHHHHHHHHHHHSTT---------HHHHHHHHHHHHHHHHHTT--

pLDDT: mean 75.94, std 18.7, range [39.09, 96.88]

Sequence (209 aa):
MATIGTLQRITADKLSTMLLAEQAAANPSVAVVDVRDDDYIGGHIKGCINMPSRSLEAMMPTLIRRLEGKKTVIFHCALSQQRGPSAALRYLRERDQVLASKQPSGSSEEQASTQPQDVYVLDRGFVGWQEVYVMARTSWAWNTPFNIASIVVCSIVGIAFIVGLIINASARIGVLLGQNRTRRQHVSGASILLVGYLVLIGPILAYYV

Radius of gyration: 32.06 Å; chains: 1; bounding box: 76×75×58 Å